Protein AF-A0A0F9SLA5-F1 (afdb_monomer_lite)

Structure (mmCIF, N/CA/C/O backbone):
data_AF-A0A0F9SLA5-F1
#
_entry.id   AF-A0A0F9SLA5-F1
#
loop_
_atom_site.group_PDB
_atom_site.id
_atom_site.type_symbol
_atom_site.label_atom_id
_atom_site.label_alt_id
_atom_site.label_comp_id
_atom_site.label_asym_id
_atom_site.label_entity_id
_atom_site.label_seq_id
_atom_site.pdbx_PDB_ins_code
_atom_site.Cartn_x
_atom_site.Cartn_y
_atom_site.Cartn_z
_atom_site.occupancy
_atom_site.B_iso_or_equiv
_atom_site.auth_seq_id
_atom_site.auth_comp_id
_atom_site.auth_asym_id
_atom_site.auth_atom_id
_atom_site.pdbx_PDB_model_num
ATOM 1 N N . MET A 1 1 ? -48.999 -14.447 84.841 1.00 41.03 1 MET A N 1
ATOM 2 C CA . MET A 1 1 ? -50.116 -13.701 84.226 1.00 41.03 1 MET A CA 1
ATOM 3 C C . MET A 1 1 ? -49.988 -12.250 84.645 1.00 41.03 1 MET A C 1
ATOM 5 O O . MET A 1 1 ? -50.415 -11.893 85.732 1.00 41.03 1 MET A O 1
ATOM 9 N N . THR A 1 2 ? -49.317 -11.450 83.826 1.00 36.16 2 THR A N 1
ATOM 10 C CA . THR A 1 2 ? -49.127 -10.010 84.026 1.00 36.16 2 THR A CA 1
ATOM 11 C C . THR A 1 2 ? -49.683 -9.320 82.790 1.00 36.16 2 THR A C 1
ATOM 13 O O . THR A 1 2 ? -49.242 -9.565 81.671 1.00 36.16 2 THR A O 1
ATOM 16 N N . SER A 1 3 ? -50.746 -8.554 83.006 1.00 34.81 3 SER A N 1
ATOM 17 C CA . SER A 1 3 ? -51.540 -7.867 81.995 1.00 34.81 3 SER A CA 1
ATOM 18 C C . SER A 1 3 ? -50.797 -6.651 81.442 1.00 34.81 3 SER A C 1
ATOM 20 O O . SER A 1 3 ? -50.464 -5.747 82.209 1.00 34.81 3 SER A O 1
ATOM 22 N N . LEU A 1 4 ? -50.602 -6.591 80.121 1.00 34.41 4 LEU A N 1
ATOM 23 C CA . LEU A 1 4 ? -50.326 -5.332 79.430 1.00 34.41 4 LEU A CA 1
ATOM 24 C C . LEU A 1 4 ? -51.610 -4.494 79.434 1.00 34.41 4 LEU A C 1
ATOM 26 O O . LEU A 1 4 ? -52.603 -4.865 78.809 1.00 34.41 4 LEU A O 1
ATOM 30 N N . GLN A 1 5 ? -51.592 -3.366 80.143 1.00 40.25 5 GLN A N 1
ATOM 31 C CA . GLN A 1 5 ? -52.587 -2.315 79.968 1.00 40.25 5 GLN A CA 1
ATOM 32 C C . GLN A 1 5 ? -52.355 -1.646 78.611 1.00 40.25 5 GLN A C 1
ATOM 34 O O . GLN A 1 5 ? -51.341 -0.983 78.401 1.00 40.25 5 GLN A O 1
ATOM 39 N N . SER A 1 6 ? -53.312 -1.802 77.697 1.00 47.41 6 SER A N 1
ATOM 40 C CA . SER A 1 6 ? -53.424 -0.964 76.508 1.00 47.41 6 SER A CA 1
ATOM 41 C C . SER A 1 6 ? -53.906 0.425 76.934 1.00 47.41 6 SER A C 1
ATOM 43 O O . SER A 1 6 ? -55.088 0.614 77.231 1.00 47.41 6 SER A O 1
ATOM 45 N N . SER A 1 7 ? -52.998 1.400 76.981 1.00 44.56 7 SER A N 1
ATOM 46 C CA . SER A 1 7 ? -53.391 2.808 77.006 1.00 44.56 7 SER A CA 1
ATOM 47 C C . SER A 1 7 ? -53.929 3.157 75.626 1.00 44.56 7 SER A C 1
ATOM 49 O O . SER A 1 7 ? -53.188 3.174 74.646 1.00 44.56 7 SER A O 1
ATOM 51 N N . GLY A 1 8 ? -55.242 3.364 75.558 1.00 49.56 8 GLY A N 1
ATOM 52 C CA . GLY A 1 8 ? -55.946 3.728 74.343 1.00 49.56 8 GLY A CA 1
ATOM 53 C C . GLY A 1 8 ? -55.428 5.044 73.778 1.00 49.56 8 GLY A C 1
ATOM 54 O O . GLY A 1 8 ? -55.632 6.104 74.361 1.00 49.56 8 GLY A O 1
ATOM 55 N N . VAL A 1 9 ? -54.826 4.960 72.599 1.00 42.69 9 VAL A N 1
ATOM 56 C CA . VAL A 1 9 ? -54.858 6.038 71.620 1.00 42.69 9 VAL A CA 1
ATOM 57 C C . VAL A 1 9 ? -55.509 5.437 70.386 1.00 42.69 9 VAL A C 1
ATOM 59 O O . VAL A 1 9 ? -54.951 4.572 69.716 1.00 42.69 9 VAL A O 1
ATOM 62 N N . ILE A 1 10 ? -56.754 5.838 70.151 1.00 48.16 10 ILE A N 1
ATOM 63 C CA . ILE A 1 10 ? -57.473 5.542 68.919 1.00 48.16 10 ILE A CA 1
ATOM 64 C C . ILE A 1 10 ? -56.791 6.383 67.833 1.00 48.16 10 ILE A C 1
ATOM 66 O O . ILE A 1 10 ? -57.070 7.574 67.711 1.00 48.16 10 ILE A O 1
ATOM 70 N N . HIS A 1 11 ? -55.874 5.785 67.071 1.00 37.06 11 HIS A N 1
ATOM 71 C CA . HIS A 1 11 ? -55.358 6.397 65.849 1.00 37.06 11 HIS A CA 1
ATOM 72 C C . HIS A 1 11 ? -56.441 6.296 64.771 1.00 37.06 11 HIS A C 1
ATOM 74 O O . HIS A 1 11 ? -56.581 5.283 64.089 1.00 37.06 11 HIS A O 1
ATOM 80 N N . VAL A 1 12 ? -57.246 7.351 64.644 1.00 59.66 12 VAL A N 1
ATOM 81 C CA . VAL A 1 12 ? -58.026 7.605 63.431 1.00 59.66 12 VAL A CA 1
ATOM 82 C C . VAL A 1 12 ? -57.143 8.444 62.515 1.00 59.66 12 VAL A C 1
ATOM 84 O O . VAL A 1 12 ? -57.204 9.670 62.558 1.00 59.66 12 VAL A O 1
ATOM 87 N N . ALA A 1 13 ? -56.286 7.811 61.715 1.00 38.44 13 ALA A N 1
ATOM 88 C CA . ALA A 1 13 ? -55.573 8.528 60.667 1.00 38.44 13 ALA A CA 1
ATOM 89 C C . ALA A 1 13 ? -55.169 7.620 59.503 1.00 38.44 13 ALA A C 1
ATOM 91 O O . ALA A 1 13 ? -54.637 6.526 59.649 1.00 38.44 13 ALA A O 1
ATOM 92 N N . ASN A 1 14 ? -55.448 8.150 58.322 1.00 54.31 14 ASN A N 1
ATOM 93 C CA . ASN A 1 14 ? -54.983 7.727 57.018 1.00 54.31 14 ASN A CA 1
ATOM 94 C C . ASN A 1 14 ? -53.464 8.005 56.934 1.00 54.31 14 ASN A C 1
ATOM 96 O O . ASN A 1 14 ? -53.051 9.062 56.461 1.00 54.31 14 ASN A O 1
ATOM 100 N N . GLU A 1 15 ? -52.628 7.124 57.486 1.00 44.56 15 GLU A N 1
ATOM 101 C CA . GLU A 1 15 ? -51.180 7.347 57.622 1.00 44.56 15 GLU A CA 1
ATOM 102 C C . GLU A 1 15 ? -50.407 6.739 56.443 1.00 44.56 15 GLU A C 1
ATOM 104 O O . GLU A 1 15 ? -49.898 5.625 56.496 1.00 44.56 15 GLU A O 1
ATOM 109 N N . LYS A 1 16 ? -50.265 7.509 55.359 1.00 50.41 16 LYS A N 1
ATOM 110 C CA . LYS A 1 16 ? -49.327 7.189 54.265 1.00 50.41 16 LYS A CA 1
ATOM 111 C C . LYS A 1 16 ? -47.853 7.487 54.599 1.00 50.41 16 LYS A C 1
ATOM 113 O O . LYS A 1 16 ? -47.002 7.343 53.731 1.00 50.41 16 LYS A O 1
ATOM 118 N N . HIS A 1 17 ? -47.540 7.913 55.825 1.00 42.81 17 HIS A N 1
ATOM 119 C CA . HIS A 1 17 ? -46.193 8.324 56.234 1.00 42.81 17 HIS A CA 1
ATOM 120 C C . HIS A 1 17 ? -45.934 7.942 57.700 1.00 42.81 17 HIS A C 1
ATOM 122 O O . HIS A 1 17 ? -46.180 8.734 58.607 1.00 42.81 17 HIS A O 1
ATOM 128 N N . HIS A 1 18 ? -45.429 6.732 57.945 1.00 51.12 18 HIS A N 1
ATOM 129 C CA . HIS A 1 18 ? -44.905 6.361 59.261 1.00 51.12 18 HIS A CA 1
ATOM 130 C C . HIS A 1 18 ? -43.518 6.995 59.439 1.00 51.12 18 HIS A C 1
ATOM 132 O O . HIS A 1 18 ? -42.511 6.445 58.998 1.00 51.12 18 HIS A O 1
ATOM 138 N N . TYR A 1 19 ? -43.452 8.163 60.080 1.00 47.56 19 TYR A N 1
ATOM 139 C CA . TYR A 1 19 ? -42.191 8.701 60.590 1.00 47.56 19 TYR A CA 1
ATOM 140 C C . TYR A 1 19 ? -41.916 8.085 61.963 1.00 47.56 19 TYR A C 1
ATOM 142 O O . TYR A 1 19 ? -42.531 8.467 62.957 1.00 47.56 19 TYR A O 1
ATOM 150 N N . TYR A 1 20 ? -40.977 7.142 62.039 1.00 49.62 20 TYR A N 1
ATOM 151 C CA . TYR A 1 20 ? -40.449 6.686 63.323 1.00 49.6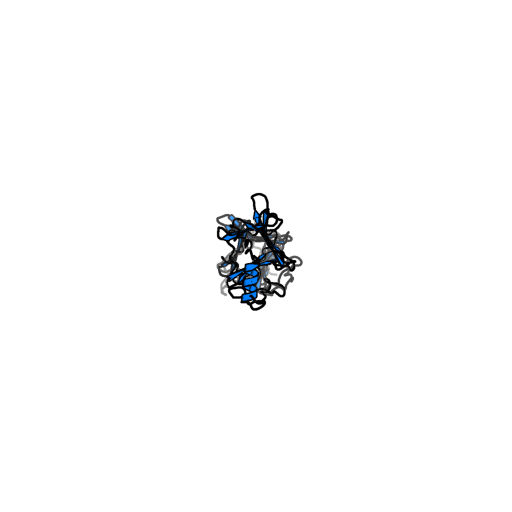2 20 TYR A CA 1
ATOM 152 C C . TYR A 1 20 ? -39.483 7.742 63.860 1.00 49.62 20 TYR A C 1
ATOM 154 O O . TYR A 1 20 ? -38.313 7.781 63.486 1.00 49.62 20 TYR A O 1
ATOM 162 N N . ARG A 1 21 ? -39.978 8.625 64.730 1.00 50.47 21 ARG A N 1
ATOM 163 C CA . ARG A 1 21 ? -39.136 9.536 65.508 1.00 50.47 21 ARG A CA 1
ATOM 164 C C . ARG A 1 21 ? -38.987 8.965 66.912 1.00 50.47 21 ARG A C 1
ATOM 166 O O . ARG A 1 21 ? -39.972 8.754 67.611 1.00 50.47 21 ARG A O 1
ATOM 173 N N . GLN A 1 22 ? -37.758 8.666 67.314 1.00 53.59 22 GLN A N 1
ATOM 174 C CA . GLN A 1 22 ? -37.479 8.302 68.697 1.00 53.59 22 GLN A CA 1
ATOM 175 C C . GLN A 1 22 ? -37.446 9.591 69.534 1.00 53.59 22 GLN A C 1
ATOM 177 O O . GLN A 1 22 ? -36.479 10.345 69.476 1.00 53.59 22 GLN A O 1
ATOM 182 N N . ASP A 1 23 ? -38.504 9.848 70.305 1.00 53.03 23 ASP A N 1
ATOM 183 C CA . ASP A 1 23 ? -38.677 11.097 71.073 1.00 53.03 23 ASP A CA 1
ATOM 184 C C . ASP A 1 23 ? -37.848 11.168 72.371 1.00 53.03 23 ASP A C 1
ATOM 186 O O . ASP A 1 23 ? -37.908 12.149 73.111 1.00 53.03 23 ASP A O 1
ATOM 190 N N . SER A 1 24 ? -37.046 10.143 72.671 1.00 52.94 24 SER A N 1
ATOM 191 C CA . SER A 1 24 ? -36.145 10.157 73.826 1.00 52.94 24 SER A CA 1
ATOM 192 C C . SER A 1 24 ? -34.805 9.499 73.510 1.00 52.94 24 SER A C 1
ATOM 194 O O . SER A 1 24 ? -34.735 8.350 73.066 1.00 52.94 24 SER A O 1
ATOM 196 N N . ALA A 1 25 ? -33.728 10.254 73.745 1.00 49.94 25 ALA A N 1
ATOM 197 C CA . ALA A 1 25 ? -32.363 9.757 73.649 1.00 49.94 25 ALA A CA 1
ATOM 198 C C . ALA A 1 25 ? -32.159 8.593 74.642 1.00 49.94 25 ALA A C 1
ATOM 200 O O . ALA A 1 25 ? -32.610 8.702 75.788 1.00 49.94 25 ALA A O 1
ATOM 201 N N . PRO A 1 26 ? -31.489 7.492 74.250 1.00 56.41 26 PRO A N 1
ATOM 202 C CA . PRO A 1 26 ? -31.165 6.410 75.172 1.00 56.41 26 PRO A CA 1
ATOM 203 C C . PRO A 1 26 ? -30.369 6.942 76.372 1.00 56.41 26 PRO A C 1
ATOM 205 O O . PRO A 1 26 ? -29.379 7.657 76.207 1.00 56.41 26 PRO A O 1
ATOM 208 N N . GLY A 1 27 ? -30.823 6.616 77.584 1.00 53.47 27 GLY A N 1
ATOM 209 C CA . GLY A 1 27 ? -30.170 7.016 78.830 1.00 53.47 27 GLY A CA 1
ATOM 210 C C . GLY A 1 27 ? -28.747 6.458 78.921 1.00 53.47 27 GLY A C 1
ATOM 211 O O . GLY A 1 27 ? -28.524 5.280 78.662 1.00 53.47 27 GLY A O 1
ATOM 212 N N . GLY A 1 28 ? -27.800 7.337 79.259 1.00 55.53 28 GLY A N 1
ATOM 213 C CA . GLY A 1 28 ? -26.357 7.143 79.132 1.00 55.53 28 GLY A CA 1
ATOM 214 C C . GLY A 1 28 ? -25.753 5.924 79.836 1.00 55.53 28 GLY A C 1
ATOM 215 O O . GLY A 1 28 ? -26.140 5.553 80.942 1.00 55.53 28 GLY A O 1
ATOM 216 N N . GLY A 1 29 ? -24.715 5.371 79.205 1.00 49.16 29 GLY A N 1
ATOM 217 C CA . GLY A 1 29 ? -23.807 4.404 79.823 1.00 49.16 29 GLY A CA 1
ATOM 218 C C . GLY A 1 29 ? -22.707 3.890 78.894 1.00 49.16 29 GLY A C 1
ATOM 219 O O . GLY A 1 29 ? -21.604 3.609 79.351 1.00 49.16 29 GLY A O 1
ATOM 220 N N . THR A 1 30 ? -22.959 3.838 77.589 1.00 51.78 30 THR A N 1
ATOM 221 C CA . THR A 1 30 ? -21.960 3.472 76.579 1.00 51.78 30 THR A CA 1
ATOM 222 C C . THR A 1 30 ? -21.899 4.560 75.507 1.00 51.78 30 THR A C 1
ATOM 224 O O . THR A 1 30 ? -22.949 5.079 75.120 1.00 51.78 30 THR A O 1
ATOM 227 N N . PRO A 1 31 ? -20.702 4.982 75.053 1.00 49.94 31 PRO A N 1
ATOM 228 C CA . PRO A 1 31 ? -20.602 5.903 73.931 1.00 49.94 31 PRO A CA 1
ATOM 229 C C . PRO A 1 31 ? -21.235 5.220 72.719 1.00 49.94 31 PRO A C 1
ATOM 231 O O . PRO A 1 31 ? -20.722 4.217 72.232 1.00 49.94 31 PRO A O 1
ATOM 234 N N . LEU A 1 32 ? -22.383 5.741 72.285 1.00 46.25 32 LEU A N 1
ATOM 235 C CA . LEU A 1 32 ? -23.013 5.384 71.022 1.00 46.25 32 LEU A CA 1
ATOM 236 C C . LEU A 1 32 ? -22.010 5.706 69.915 1.00 46.25 32 LEU A C 1
ATOM 238 O O . LEU A 1 32 ? -21.814 6.872 69.564 1.00 46.25 32 LEU A O 1
ATOM 242 N N . ASN A 1 33 ? -21.357 4.678 69.378 1.00 47.22 33 ASN A N 1
ATOM 243 C CA . ASN A 1 33 ? -20.727 4.806 68.078 1.00 47.22 33 ASN A CA 1
ATOM 244 C C . ASN A 1 33 ? -21.850 5.125 67.091 1.00 47.22 33 ASN A C 1
ATOM 246 O O . ASN A 1 33 ? -22.912 4.508 67.131 1.00 47.22 33 ASN A O 1
ATOM 250 N N . VAL A 1 34 ? -21.629 6.075 66.186 1.00 46.94 34 VAL A N 1
ATOM 251 C CA . VAL A 1 34 ? -22.613 6.480 65.162 1.00 46.94 34 VAL A CA 1
ATOM 252 C C . VAL A 1 34 ? -23.011 5.302 64.237 1.00 46.94 34 VAL A C 1
ATOM 254 O O . VAL A 1 34 ? -23.965 5.412 63.477 1.00 46.94 34 VAL A O 1
ATOM 257 N N . GLY A 1 35 ? -22.360 4.137 64.364 1.00 45.19 35 GLY A N 1
ATOM 258 C CA . GLY A 1 35 ? -22.759 2.867 63.748 1.00 45.19 35 GLY A CA 1
ATOM 259 C C . GLY A 1 35 ? -23.785 2.018 64.521 1.00 45.19 35 GLY A C 1
ATOM 260 O O . GLY A 1 35 ? -24.411 1.158 63.911 1.00 45.19 35 GLY A O 1
ATOM 261 N N . ASP A 1 36 ? -24.031 2.250 65.815 1.00 43.12 36 ASP A N 1
ATOM 262 C CA . ASP A 1 36 ? -24.914 1.379 66.617 1.00 43.12 36 ASP A CA 1
ATOM 263 C C . ASP A 1 36 ? -26.409 1.692 66.436 1.00 43.12 36 ASP A C 1
ATOM 265 O O . ASP A 1 36 ? -27.252 0.837 66.698 1.00 43.12 36 ASP A O 1
ATOM 269 N N . LEU A 1 37 ? -26.766 2.880 65.930 1.00 46.84 37 LEU A N 1
ATOM 270 C CA . LEU A 1 37 ? -28.164 3.227 65.623 1.00 46.84 37 LEU A CA 1
ATOM 271 C C . LEU A 1 37 ? -28.606 2.769 64.216 1.00 46.84 37 LEU A C 1
ATOM 273 O O . LEU A 1 37 ? -29.785 2.847 63.887 1.00 46.84 37 LEU A O 1
ATOM 277 N N . TRP A 1 38 ? -27.674 2.279 63.395 1.00 44.91 38 TRP A N 1
ATOM 278 C CA . TRP A 1 38 ? -27.924 1.739 62.047 1.00 44.91 38 TRP A CA 1
ATOM 279 C C . TRP A 1 38 ? -27.484 0.273 61.896 1.00 44.91 38 TRP A C 1
ATOM 281 O O . TRP A 1 38 ? -27.576 -0.304 60.816 1.00 44.91 38 TRP A O 1
ATOM 291 N N . SER A 1 39 ? -27.047 -0.347 62.994 1.00 43.97 39 SER A N 1
ATOM 292 C CA . SER A 1 39 ? -26.684 -1.760 63.080 1.00 43.97 39 SER A CA 1
ATOM 293 C C . SER A 1 39 ? -27.830 -2.605 63.664 1.00 43.97 39 SER A C 1
ATOM 295 O O . SER A 1 39 ? -27.604 -3.528 64.445 1.00 43.97 39 SER A O 1
ATOM 297 N N . ASP A 1 40 ? -29.077 -2.360 63.261 1.00 44.12 40 ASP A N 1
ATOM 298 C CA . ASP A 1 40 ? -29.893 -3.534 62.948 1.00 44.12 40 ASP A CA 1
ATOM 299 C C . ASP A 1 40 ? -29.428 -3.920 61.551 1.00 44.12 40 ASP A C 1
ATOM 301 O O . ASP A 1 40 ? -29.769 -3.232 60.590 1.00 44.12 40 ASP A O 1
ATOM 305 N N . THR A 1 41 ? -28.502 -4.888 61.493 1.00 46.78 41 THR A N 1
ATOM 306 C CA . THR A 1 41 ? -27.760 -5.323 60.297 1.00 46.78 41 THR A CA 1
ATOM 307 C C . THR A 1 41 ? -28.599 -5.083 59.051 1.00 46.78 41 THR A C 1
ATOM 309 O O . THR A 1 41 ? -29.743 -5.527 59.039 1.00 46.78 41 THR A O 1
ATOM 312 N N . THR A 1 42 ? -28.083 -4.388 58.038 1.00 47.47 42 THR A N 1
ATOM 313 C CA . THR A 1 42 ? -28.794 -4.011 56.794 1.00 47.47 42 THR A CA 1
ATOM 314 C C . THR A 1 42 ? -29.718 -5.107 56.231 1.00 47.47 42 THR A C 1
ATOM 316 O O . THR A 1 42 ? -30.772 -4.816 55.667 1.00 47.47 42 THR A O 1
ATOM 319 N N . THR A 1 43 ? -29.400 -6.374 56.492 1.00 48.28 43 THR A N 1
ATOM 320 C CA . THR A 1 43 ? -30.241 -7.562 56.312 1.00 48.28 43 THR A CA 1
ATOM 321 C C . THR A 1 43 ? -31.663 -7.501 56.913 1.00 48.28 43 THR A C 1
ATOM 323 O O . THR A 1 43 ? -32.562 -8.101 56.334 1.00 48.28 43 THR A O 1
ATOM 326 N N . ASN A 1 44 ? -31.922 -6.828 58.039 1.00 45.38 44 ASN A N 1
ATOM 327 C CA . ASN A 1 44 ? -33.217 -6.822 58.746 1.00 45.38 44 ASN A CA 1
ATOM 328 C C . ASN A 1 44 ? -34.117 -5.632 58.387 1.00 45.38 44 ASN A C 1
ATOM 330 O O . ASN A 1 44 ? -35.336 -5.799 58.292 1.00 45.38 44 ASN A O 1
ATOM 334 N N . LEU A 1 45 ? -33.540 -4.453 58.135 1.00 50.34 45 LEU A N 1
ATOM 335 C CA . LEU A 1 45 ? -34.294 -3.272 57.696 1.00 50.34 45 LEU A CA 1
ATOM 336 C C . LEU A 1 45 ? -34.792 -3.423 56.254 1.00 50.34 45 LEU A C 1
ATOM 338 O O . LEU A 1 45 ? -35.949 -3.116 55.976 1.00 50.34 45 LEU A O 1
ATOM 342 N N . VAL A 1 46 ? -33.979 -3.993 55.359 1.00 51.44 46 VAL A N 1
ATOM 343 C CA . VAL A 1 46 ? -34.399 -4.257 53.972 1.00 51.44 46 VAL A CA 1
ATOM 344 C C . VAL A 1 46 ? -35.416 -5.407 53.909 1.00 51.44 46 VAL A C 1
ATOM 346 O O . VAL A 1 46 ? -36.427 -5.288 53.220 1.00 51.44 46 VAL A O 1
ATOM 349 N N . LYS A 1 47 ? -35.245 -6.476 54.705 1.00 48.59 47 LYS A N 1
ATOM 350 C CA . LYS A 1 47 ? -36.196 -7.611 54.751 1.00 48.59 47 LYS A CA 1
ATOM 351 C C . LYS A 1 47 ? -37.599 -7.247 55.240 1.00 48.59 47 LYS A C 1
ATOM 353 O O . LYS A 1 47 ? -38.554 -7.938 54.894 1.00 48.59 47 LYS A O 1
ATOM 358 N N . ARG A 1 48 ? -37.757 -6.206 56.063 1.00 48.12 48 ARG A N 1
ATOM 359 C CA . ARG A 1 48 ? -39.090 -5.770 56.524 1.00 48.12 48 ARG A CA 1
ATOM 360 C C . ARG A 1 48 ? -39.858 -4.973 55.474 1.00 48.12 48 ARG A C 1
ATOM 362 O O . ARG A 1 48 ? -41.081 -4.922 55.542 1.00 48.12 48 ARG A O 1
ATOM 369 N N . CYS A 1 49 ? -39.154 -4.409 54.504 1.00 48.72 49 CYS A N 1
ATOM 370 C CA . CYS A 1 49 ? -39.723 -3.554 53.474 1.00 48.72 49 CYS A CA 1
ATOM 371 C C . CYS A 1 49 ? -40.122 -4.313 52.201 1.00 48.72 49 CYS A C 1
ATOM 373 O O . CYS A 1 49 ? -41.055 -3.904 51.520 1.00 48.72 49 CYS A O 1
ATOM 375 N N . THR A 1 50 ? -39.487 -5.451 51.907 1.00 47.75 50 THR A N 1
ATOM 376 C CA . THR A 1 50 ? -39.725 -6.219 50.671 1.00 47.75 50 THR A CA 1
ATOM 377 C C . THR A 1 50 ? -40.950 -7.142 50.705 1.00 47.75 50 THR A C 1
ATOM 379 O O . THR A 1 50 ? -41.364 -7.633 49.662 1.00 47.75 50 THR A O 1
ATOM 382 N N . ASN A 1 51 ? -41.581 -7.355 51.868 1.00 49.66 51 ASN A N 1
ATOM 383 C CA . ASN A 1 51 ? -42.795 -8.184 51.986 1.00 49.66 51 ASN A CA 1
ATOM 384 C C . ASN A 1 51 ? -44.113 -7.406 51.781 1.00 49.66 51 ASN A C 1
ATOM 386 O O . ASN A 1 51 ? -45.191 -7.992 51.874 1.00 49.66 51 ASN A O 1
ATOM 390 N N . SER A 1 52 ? -44.049 -6.099 51.513 1.00 48.81 52 SER A N 1
ATOM 391 C CA . SER A 1 52 ? -45.200 -5.241 51.212 1.00 48.81 52 SER A CA 1
ATOM 392 C C . SER A 1 52 ? -44.976 -4.613 49.841 1.00 48.81 52 SER A C 1
ATOM 394 O O . SER A 1 52 ? -43.999 -3.906 49.646 1.00 48.81 52 SER A O 1
ATOM 396 N N . SER A 1 53 ? -45.870 -4.890 48.896 1.00 52.28 53 SER A N 1
ATOM 397 C CA . SER A 1 53 ? -45.796 -4.652 47.445 1.00 52.28 53 SER A CA 1
ATOM 398 C C . SER A 1 53 ? -45.753 -3.179 46.987 1.00 52.28 53 SER A C 1
ATOM 400 O O . SER A 1 53 ? -46.481 -2.784 46.078 1.00 52.28 53 SER A O 1
ATOM 402 N N . THR A 1 54 ? -44.934 -2.340 47.608 1.00 58.28 54 THR A N 1
ATOM 403 C CA . THR A 1 54 ? -44.733 -0.935 47.233 1.00 58.28 54 THR A CA 1
ATOM 404 C C . THR A 1 54 ? -43.242 -0.618 47.210 1.00 58.28 54 THR A C 1
ATOM 406 O O . THR A 1 54 ? -42.551 -1.040 48.136 1.00 58.28 54 THR A O 1
ATOM 409 N N . PRO A 1 55 ? -42.739 0.132 46.211 1.00 59.09 55 PRO A N 1
ATOM 410 C CA . PRO A 1 55 ? -41.322 0.461 46.113 1.00 59.09 55 PRO A CA 1
ATOM 411 C C . PRO A 1 55 ? -40.866 1.179 47.384 1.00 59.09 55 PRO A C 1
ATOM 413 O O . PRO A 1 55 ? -41.348 2.266 47.710 1.00 59.09 55 PRO A O 1
ATOM 416 N N . THR A 1 56 ? -39.953 0.558 48.127 1.00 59.59 56 THR A N 1
ATOM 417 C CA . THR A 1 56 ? -39.271 1.245 49.218 1.00 59.59 56 THR A CA 1
ATOM 418 C C . THR A 1 56 ? -38.207 2.160 48.652 1.00 59.59 56 THR A C 1
ATOM 420 O O . THR A 1 56 ? -37.236 1.704 48.056 1.00 59.59 56 THR A O 1
ATOM 423 N N . PHE A 1 57 ? -38.370 3.457 48.886 1.00 57.62 57 PHE A N 1
ATOM 424 C CA . PHE A 1 57 ? -37.325 4.431 48.622 1.00 57.62 57 PHE A CA 1
ATOM 425 C C . PHE A 1 57 ? -36.220 4.270 49.670 1.00 57.62 57 PHE A C 1
ATOM 427 O O . PHE A 1 57 ? -36.413 4.591 50.843 1.00 57.62 57 PHE A O 1
ATOM 434 N N . LEU A 1 58 ? -35.063 3.763 49.247 1.00 65.38 58 LEU A N 1
ATOM 435 C CA . LEU A 1 58 ? -33.830 3.833 50.022 1.00 65.38 58 LEU A CA 1
ATOM 436 C C . LEU A 1 58 ? -33.149 5.170 49.707 1.00 65.38 58 LEU A C 1
ATOM 438 O O . LEU A 1 58 ? -32.584 5.344 48.631 1.00 65.38 58 LEU A O 1
ATOM 442 N N . SER A 1 59 ? -33.216 6.122 50.636 1.00 69.50 59 SER A N 1
ATOM 443 C CA . SER A 1 59 ? -32.424 7.351 50.546 1.00 69.50 59 SER A CA 1
ATOM 444 C C . SER A 1 59 ? -31.020 7.070 51.068 1.00 69.50 59 SER A C 1
ATOM 446 O O . SER A 1 59 ? -30.830 6.888 52.271 1.00 69.50 59 SER A O 1
ATOM 448 N N . ILE A 1 60 ? -30.038 7.024 50.169 1.00 72.31 60 ILE A N 1
ATOM 449 C CA . ILE A 1 60 ? -28.622 7.015 50.540 1.00 72.31 60 ILE A CA 1
ATOM 450 C C . ILE A 1 60 ? -28.206 8.478 50.677 1.00 72.31 60 ILE A C 1
ATOM 452 O O . ILE A 1 60 ? -27.978 9.169 49.685 1.00 72.31 60 ILE A O 1
ATOM 456 N N . GLU A 1 61 ? -28.170 8.981 51.908 1.00 72.00 61 GLU A N 1
ATOM 457 C CA . GLU A 1 61 ? -27.702 10.341 52.157 1.00 72.00 61 GLU A CA 1
ATOM 458 C C . GLU A 1 61 ? -26.186 10.402 51.934 1.00 72.00 61 GLU A C 1
ATOM 460 O O . GLU A 1 61 ? -25.410 9.732 52.616 1.00 72.00 61 GLU A O 1
ATOM 465 N N . GLY A 1 62 ? -25.764 11.200 50.949 1.00 57.03 62 GLY A N 1
ATOM 466 C CA . GLY A 1 62 ? -24.357 11.464 50.670 1.00 57.03 62 GLY A CA 1
ATOM 467 C C . GLY A 1 62 ? -23.719 12.238 51.821 1.00 57.03 62 GLY A C 1
ATOM 468 O O . GLY A 1 62 ? -23.763 13.466 51.857 1.00 57.03 62 GLY A O 1
ATOM 469 N N . GLY A 1 63 ? -23.145 11.518 52.782 1.00 76.56 63 GLY A N 1
ATOM 470 C CA . GLY A 1 63 ? -22.232 12.090 53.765 1.00 76.56 63 GLY A CA 1
ATOM 471 C C . GLY A 1 63 ? -20.888 12.471 53.133 1.00 76.56 63 GLY A C 1
ATOM 472 O O . GLY A 1 63 ? -20.647 12.274 51.946 1.00 76.56 63 GLY A O 1
ATOM 473 N N . THR A 1 64 ? -19.959 12.979 53.942 1.00 79.75 64 THR A N 1
ATOM 474 C CA . THR A 1 64 ? -18.567 13.215 53.508 1.00 79.75 64 THR A CA 1
ATOM 475 C C . THR A 1 64 ? -17.770 11.921 53.299 1.00 79.75 64 THR A C 1
ATOM 477 O O . THR A 1 64 ? -16.636 11.973 52.826 1.00 79.75 64 THR A O 1
ATOM 480 N N . ALA A 1 65 ? -18.338 10.770 53.668 1.00 80.12 65 ALA A N 1
ATOM 481 C CA . ALA A 1 65 ? -17.746 9.459 53.455 1.00 80.12 65 ALA A CA 1
ATOM 482 C C . ALA A 1 65 ? -18.171 8.891 52.084 1.00 80.12 65 ALA A C 1
ATOM 484 O O . ALA A 1 65 ? -19.349 8.983 51.736 1.00 80.12 65 ALA A O 1
ATOM 485 N N . PRO A 1 66 ? -17.245 8.295 51.311 1.00 76.31 66 PRO A N 1
ATOM 486 C CA . PRO A 1 66 ? -17.575 7.669 50.036 1.00 76.31 66 PRO A CA 1
ATOM 487 C C . PRO A 1 66 ? -18.448 6.422 50.234 1.00 76.31 66 PRO A C 1
ATOM 489 O O . PRO A 1 66 ? -18.293 5.695 51.217 1.00 76.31 66 PRO A O 1
ATOM 492 N N . LEU A 1 67 ? -19.325 6.142 49.266 1.00 81.62 67 LEU A N 1
ATOM 493 C CA . LEU A 1 67 ? -19.955 4.830 49.139 1.00 81.62 67 LEU A CA 1
ATOM 494 C C . LEU A 1 67 ? -18.879 3.827 48.706 1.00 81.62 67 LEU A C 1
ATOM 496 O O . LEU A 1 67 ? -18.353 3.925 47.600 1.00 81.62 67 LEU A O 1
ATOM 500 N N . ILE A 1 68 ? -18.544 2.889 49.589 1.00 82.19 68 ILE A N 1
ATOM 501 C CA . ILE A 1 68 ? -17.610 1.798 49.304 1.00 82.19 68 ILE A CA 1
ATOM 502 C C . ILE A 1 68 ? -18.439 0.538 49.079 1.00 82.19 68 ILE A C 1
ATOM 504 O O . ILE A 1 68 ? -19.115 0.067 49.995 1.00 82.19 68 ILE A O 1
ATOM 508 N N . LEU A 1 69 ? -18.391 0.013 47.858 1.00 85.00 69 LEU A N 1
ATOM 509 C CA . LEU A 1 69 ? -18.869 -1.329 47.547 1.00 85.00 69 LEU A CA 1
ATOM 510 C C . LEU A 1 69 ? -17.676 -2.279 47.681 1.00 85.00 69 LEU A C 1
ATOM 512 O O . LEU A 1 69 ? -16.596 -1.972 47.180 1.00 85.00 69 LEU A O 1
ATOM 516 N N . ASN A 1 70 ? -17.858 -3.388 48.401 1.00 88.62 70 ASN A N 1
ATOM 517 C CA . ASN A 1 70 ? -16.853 -4.451 48.435 1.00 88.62 70 ASN A CA 1
ATOM 518 C C . ASN A 1 70 ? -16.743 -5.098 47.045 1.00 88.62 70 ASN A C 1
ATOM 520 O O . ASN A 1 70 ? -17.674 -4.992 46.243 1.00 88.62 70 ASN A O 1
ATOM 524 N N . ASP A 1 71 ? -15.642 -5.802 46.791 1.00 86.00 71 ASP A N 1
ATOM 525 C CA . ASP A 1 71 ? -15.516 -6.617 45.584 1.00 86.00 71 ASP A CA 1
ATOM 526 C C . ASP A 1 71 ? -16.658 -7.642 45.489 1.00 86.00 71 ASP A C 1
ATOM 528 O O . ASP A 1 71 ? -17.263 -8.035 46.494 1.00 86.00 71 ASP A O 1
ATOM 532 N N . ASP A 1 72 ? -16.965 -8.041 44.257 1.00 87.69 72 ASP A N 1
ATOM 533 C CA . ASP A 1 72 ? -18.009 -8.998 43.885 1.00 87.69 72 ASP A CA 1
ATOM 534 C C . ASP A 1 72 ? -19.437 -8.560 44.281 1.00 87.69 72 ASP A C 1
ATOM 536 O O . ASP A 1 72 ? -20.382 -9.351 44.261 1.00 87.69 72 ASP A O 1
ATOM 540 N N . VAL A 1 73 ? -19.626 -7.275 44.614 1.00 90.56 73 VAL A N 1
ATOM 541 C CA . VAL A 1 73 ? -20.944 -6.659 44.816 1.00 90.56 73 VAL A CA 1
ATOM 542 C C . VAL A 1 73 ? -21.453 -6.073 43.500 1.00 90.56 73 VAL A C 1
ATOM 544 O O . VAL A 1 73 ? -20.810 -5.215 42.897 1.00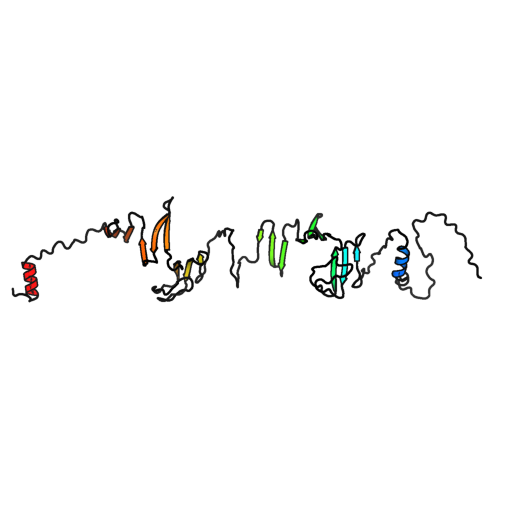 90.56 73 VAL A O 1
ATOM 547 N N . LEU A 1 74 ? -22.646 -6.506 43.086 1.00 89.75 74 LEU A N 1
ATOM 548 C CA . LEU A 1 74 ? -23.316 -6.029 41.877 1.00 89.75 74 LEU A CA 1
ATOM 549 C C . LEU A 1 74 ? -24.076 -4.724 42.145 1.00 89.75 74 LEU A C 1
ATOM 551 O O . LEU A 1 74 ? -24.969 -4.684 42.996 1.00 89.75 74 LEU A O 1
ATOM 555 N N . LEU A 1 75 ? -23.778 -3.675 41.380 1.00 90.06 75 LEU A N 1
ATOM 556 C CA . LEU A 1 75 ? -24.645 -2.507 41.244 1.00 90.06 75 LEU A CA 1
ATOM 557 C C . LEU A 1 75 ? -25.475 -2.675 39.973 1.00 90.06 75 LEU A C 1
ATOM 559 O O . LEU A 1 75 ? -24.955 -2.469 38.881 1.00 90.06 75 LEU A O 1
ATOM 563 N N . LYS A 1 76 ? -26.745 -3.053 40.128 1.00 87.75 76 LYS A N 1
ATOM 564 C CA . LYS A 1 76 ? -27.694 -3.193 39.019 1.00 87.75 76 LYS A CA 1
ATOM 565 C C . LYS A 1 76 ? -28.585 -1.960 38.902 1.00 87.75 76 LYS A C 1
ATOM 567 O O . LYS A 1 76 ? -28.993 -1.398 39.923 1.00 87.75 76 LYS A O 1
ATOM 572 N N . GLY A 1 77 ? -28.906 -1.563 37.680 1.00 84.38 77 GLY A N 1
ATOM 573 C CA . GLY A 1 77 ? -29.923 -0.557 37.386 1.00 84.38 77 GLY A CA 1
ATOM 574 C C . GLY A 1 77 ? -30.846 -1.037 36.273 1.00 84.38 77 GLY A C 1
ATOM 575 O O . GLY A 1 77 ? -30.428 -1.838 35.448 1.00 84.38 77 GLY A O 1
ATOM 576 N N . GLY A 1 78 ? -32.089 -0.555 36.276 1.00 84.06 78 GLY A N 1
ATOM 577 C CA . GLY A 1 78 ? -33.161 -1.101 35.435 1.00 84.06 78 GLY A CA 1
ATOM 578 C C . GLY A 1 78 ? -34.222 -1.827 36.259 1.00 84.06 78 GLY A C 1
ATOM 579 O O . GLY A 1 78 ? -33.975 -2.169 37.419 1.00 84.06 78 GLY A O 1
ATOM 580 N N . ASP A 1 79 ? -35.410 -2.032 35.690 1.00 77.44 79 ASP A N 1
ATOM 581 C CA . ASP A 1 79 ? -36.527 -2.695 36.389 1.00 77.44 79 ASP A CA 1
ATOM 582 C C . ASP A 1 79 ? -36.298 -4.213 36.540 1.00 77.44 79 ASP A C 1
ATOM 584 O O . ASP A 1 79 ? -36.756 -4.826 37.508 1.00 77.44 79 ASP A O 1
ATOM 588 N N . ASP A 1 80 ? -35.539 -4.810 35.627 1.00 80.44 80 ASP A N 1
ATOM 589 C CA . ASP A 1 80 ? -35.065 -6.201 35.630 1.00 80.44 80 ASP A CA 1
ATOM 590 C C . ASP A 1 80 ? -33.538 -6.312 35.811 1.00 80.44 80 ASP A C 1
ATOM 592 O O . ASP A 1 80 ? -33.000 -7.410 35.965 1.00 80.44 80 ASP A O 1
ATOM 596 N N . GLY A 1 81 ? -32.853 -5.172 35.897 1.00 83.56 81 GLY A N 1
ATOM 597 C CA . GLY A 1 81 ? -31.409 -5.095 36.039 1.00 83.56 81 GLY A CA 1
ATOM 598 C C . GLY A 1 81 ? -30.660 -4.870 34.734 1.00 83.56 81 GLY A C 1
ATOM 599 O O . GLY A 1 81 ? -29.476 -5.171 34.750 1.00 83.56 81 GLY A O 1
ATOM 600 N N . ASP A 1 82 ? -31.314 -4.338 33.692 1.00 74.88 82 ASP A N 1
ATOM 601 C CA . ASP A 1 82 ? -30.781 -3.880 32.394 1.00 74.88 82 ASP A CA 1
ATOM 602 C C . ASP A 1 82 ? -29.252 -3.740 32.288 1.00 74.88 82 ASP A C 1
ATOM 604 O O . ASP A 1 82 ? -28.636 -4.277 31.376 1.00 74.88 82 ASP A O 1
ATOM 608 N N . TRP A 1 83 ? -28.606 -3.040 33.223 1.00 86.81 83 TRP A N 1
ATOM 609 C CA . TRP A 1 83 ? -27.148 -2.984 33.301 1.00 86.81 83 TRP A CA 1
ATOM 610 C C . TRP A 1 83 ? -26.624 -3.332 34.691 1.00 86.81 83 TRP A C 1
ATOM 612 O O . TRP A 1 83 ? -27.269 -3.096 35.720 1.00 86.81 83 TRP A O 1
ATOM 622 N N . VAL A 1 84 ? -25.382 -3.812 34.732 1.00 89.75 84 VAL A N 1
ATOM 623 C CA . VAL A 1 84 ? -24.657 -4.066 35.976 1.00 89.75 84 VAL A CA 1
ATOM 624 C C . VAL A 1 84 ? -23.232 -3.531 35.940 1.00 89.75 84 VAL A C 1
ATOM 626 O O . VAL A 1 84 ? -22.532 -3.609 34.933 1.00 89.75 84 VAL A O 1
ATOM 629 N N . ALA A 1 85 ? -22.789 -3.010 37.079 1.00 90.56 85 ALA A N 1
ATOM 630 C CA . ALA A 1 85 ? -21.401 -2.685 37.360 1.00 90.56 85 ALA A CA 1
ATOM 631 C C . ALA A 1 85 ? -20.876 -3.571 38.502 1.00 90.56 85 ALA A C 1
ATOM 633 O O . ALA A 1 85 ? -21.520 -3.674 39.549 1.00 90.56 85 ALA A O 1
ATOM 634 N N . VAL A 1 86 ? -19.706 -4.191 38.324 1.00 91.31 86 VAL A N 1
ATOM 635 C CA . VAL A 1 86 ? -19.062 -5.049 39.335 1.00 91.31 86 VAL A CA 1
ATOM 636 C C . VAL A 1 86 ? -17.543 -4.880 39.330 1.00 91.31 86 VAL A C 1
ATOM 638 O O . VAL A 1 86 ? -16.923 -4.684 38.284 1.00 91.31 86 VAL A O 1
ATOM 641 N N . LEU A 1 87 ? -16.938 -4.968 40.515 1.00 89.19 87 LEU A N 1
ATOM 642 C CA . LEU A 1 87 ? -15.497 -5.152 40.696 1.00 89.19 87 LEU A CA 1
ATOM 643 C C . LEU A 1 87 ? -15.240 -6.633 40.968 1.00 89.19 87 LEU A C 1
ATOM 645 O O . LEU A 1 87 ? -15.513 -7.100 42.067 1.00 89.19 87 LEU A O 1
ATOM 649 N N . ASN A 1 88 ? -14.770 -7.378 39.969 1.00 89.38 88 ASN A N 1
ATOM 650 C CA . ASN A 1 88 ? -14.533 -8.816 40.111 1.00 89.38 88 ASN A CA 1
ATOM 651 C C . ASN A 1 88 ? -13.149 -9.072 40.727 1.00 89.38 88 ASN A C 1
ATOM 653 O O . ASN A 1 88 ? -12.136 -8.688 40.135 1.00 89.38 88 ASN A O 1
ATOM 657 N N . SER A 1 89 ? -13.091 -9.758 41.870 1.00 89.69 89 SER A N 1
ATOM 658 C CA . SER A 1 89 ? -11.836 -10.044 42.584 1.00 89.69 89 SER A CA 1
ATOM 659 C C . SER A 1 89 ? -11.055 -11.252 42.047 1.00 89.69 89 SER A C 1
ATOM 661 O O . SER A 1 89 ? -9.830 -11.299 42.176 1.00 89.69 89 SER A O 1
ATOM 663 N N . ALA A 1 90 ? -11.724 -12.222 41.420 1.00 86.88 90 ALA A N 1
ATOM 664 C CA . ALA A 1 90 ? -11.137 -13.497 40.999 1.00 86.88 90 ALA A CA 1
ATOM 665 C C . ALA A 1 90 ? -10.575 -13.485 39.563 1.00 86.88 90 ALA A C 1
ATOM 667 O O . ALA A 1 90 ? -9.733 -14.323 39.231 1.00 86.88 90 ALA A O 1
ATOM 668 N N . GLY A 1 91 ? -10.996 -12.522 38.734 1.00 84.25 91 GLY A N 1
ATOM 669 C CA . GLY A 1 91 ? -10.772 -12.541 37.281 1.00 84.25 91 GLY A CA 1
ATOM 670 C C . GLY A 1 91 ? -11.701 -13.538 36.578 1.00 84.25 91 GLY A C 1
ATOM 671 O O . GLY A 1 91 ? -12.459 -14.249 37.235 1.00 84.25 91 GLY A O 1
ATOM 672 N N . LEU A 1 92 ? -11.669 -13.577 35.245 1.00 89.12 92 LEU A N 1
ATOM 673 C CA . LEU A 1 92 ? -12.439 -14.525 34.418 1.00 89.12 92 LEU A CA 1
ATOM 674 C C . LEU A 1 92 ? -11.528 -15.089 33.330 1.00 89.12 92 LEU A C 1
ATOM 676 O O . LEU A 1 92 ? -10.751 -14.330 32.740 1.00 89.12 92 LEU A O 1
ATOM 680 N N . ALA A 1 93 ? -11.601 -16.389 33.035 1.00 89.31 93 ALA A N 1
ATOM 681 C CA . ALA A 1 93 ? -10.967 -16.907 31.825 1.00 89.31 93 ALA A CA 1
ATOM 682 C C . ALA A 1 93 ? -11.703 -16.399 30.571 1.00 89.31 93 ALA A C 1
ATOM 684 O O . ALA A 1 93 ? -12.715 -15.702 30.655 1.00 89.31 93 ALA A O 1
ATOM 685 N N . ALA A 1 94 ? -11.144 -16.685 29.394 1.00 86.00 94 ALA A N 1
ATOM 686 C CA . ALA A 1 94 ? -11.873 -16.441 28.154 1.00 86.00 94 ALA A CA 1
ATOM 687 C C . ALA A 1 94 ? -13.130 -17.318 28.138 1.00 86.00 94 ALA A C 1
ATOM 689 O O . ALA A 1 94 ? -13.043 -18.484 28.524 1.00 86.00 94 ALA A O 1
ATOM 690 N N . ASP A 1 95 ? -14.250 -16.732 27.723 1.00 80.75 95 ASP A N 1
ATOM 691 C CA . ASP A 1 95 ? -15.560 -17.391 27.629 1.00 80.75 95 ASP A CA 1
ATOM 692 C C . ASP A 1 95 ? -16.116 -17.928 28.970 1.00 80.75 95 ASP A C 1
ATOM 694 O O . ASP A 1 95 ? -17.032 -18.741 28.976 1.00 80.75 95 ASP A O 1
ATOM 698 N N . ASP A 1 96 ? -15.569 -17.497 30.119 1.00 87.31 96 ASP A N 1
ATOM 699 C CA . ASP A 1 96 ? -16.141 -17.790 31.442 1.00 87.31 96 ASP A CA 1
ATOM 700 C C . ASP A 1 96 ? -17.282 -16.811 31.760 1.00 87.31 96 ASP A C 1
ATOM 702 O O . ASP A 1 96 ? -17.051 -15.610 31.932 1.00 87.31 96 ASP A O 1
ATOM 706 N N . GLU A 1 97 ? -18.498 -17.307 31.972 1.00 87.25 97 GLU A N 1
ATOM 707 C CA . GLU A 1 97 ? -19.620 -16.450 32.346 1.00 87.25 97 GLU A CA 1
ATOM 708 C C . GLU A 1 97 ? -19.623 -16.094 33.839 1.00 87.25 97 GLU A C 1
ATOM 710 O O . GLU A 1 97 ? -19.711 -16.948 34.730 1.00 87.25 97 GLU A O 1
ATOM 715 N N . LEU A 1 98 ? -19.638 -14.792 34.134 1.00 86.88 98 LEU A N 1
ATOM 716 C CA . LEU A 1 98 ? -19.980 -14.302 35.463 1.00 86.88 98 LEU A CA 1
ATOM 717 C C . LEU A 1 98 ? -21.504 -14.218 35.581 1.00 86.88 98 LEU A C 1
ATOM 719 O O . LEU A 1 98 ? -22.141 -13.363 34.965 1.00 86.88 98 LEU A O 1
ATOM 723 N N . THR A 1 99 ? -22.083 -15.118 36.379 1.00 88.44 99 THR A N 1
ATOM 724 C CA . THR A 1 99 ? -23.532 -15.166 36.625 1.00 88.44 99 THR A CA 1
ATOM 725 C C . THR A 1 99 ? -24.066 -13.790 37.008 1.00 88.44 99 THR A C 1
ATOM 727 O O . THR A 1 99 ? -23.444 -13.089 37.806 1.00 88.44 99 THR A O 1
ATOM 730 N N . ASP A 1 100 ? -25.227 -13.422 36.457 1.00 85.75 100 ASP A N 1
ATOM 731 C CA . ASP A 1 100 ? -25.901 -12.142 36.713 1.00 85.75 100 ASP A CA 1
ATOM 732 C C . ASP A 1 100 ? -25.126 -10.893 36.246 1.00 85.75 100 ASP A C 1
ATOM 734 O O . ASP A 1 100 ? -25.515 -9.771 36.595 1.00 85.75 100 ASP A O 1
ATOM 738 N N . VAL A 1 101 ? -24.053 -11.088 35.470 1.00 85.31 101 VAL A N 1
ATOM 739 C CA . VAL A 1 101 ? -23.220 -10.029 34.884 1.00 85.31 101 VAL A CA 1
ATOM 740 C C . VAL A 1 101 ? -23.014 -10.194 33.394 1.00 85.31 101 VAL A C 1
ATOM 742 O O . VAL A 1 101 ? -22.975 -9.202 32.672 1.00 85.31 101 VAL A O 1
ATOM 745 N N . 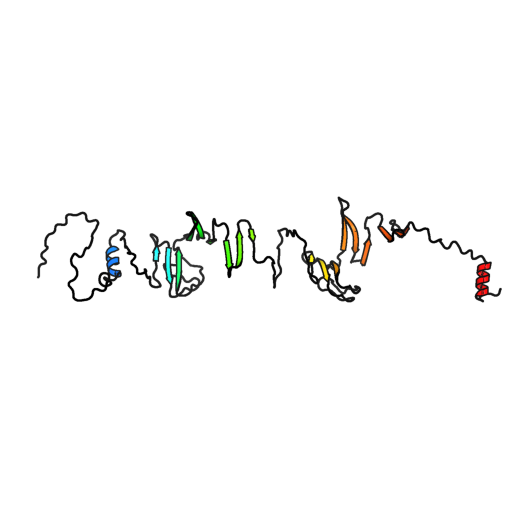ILE A 1 102 ? -22.878 -11.427 32.936 1.00 83.94 102 ILE A N 1
ATOM 746 C CA . ILE A 1 102 ? -22.688 -11.771 31.535 1.00 83.94 102 ILE A CA 1
ATOM 747 C C . ILE A 1 102 ? -23.879 -12.626 31.126 1.00 83.94 102 ILE A C 1
ATOM 749 O O . ILE A 1 102 ? -24.238 -13.572 31.831 1.00 83.94 102 ILE A O 1
ATOM 753 N N . GLU A 1 103 ? -24.513 -12.251 30.023 1.00 82.31 103 GLU A N 1
ATOM 754 C CA . GLU A 1 103 ? -25.668 -12.953 29.481 1.00 82.31 103 GLU A CA 1
ATOM 755 C C . GLU A 1 103 ? -25.263 -13.884 28.333 1.00 82.31 103 GLU A C 1
ATOM 757 O O . GLU A 1 103 ? -24.326 -13.611 27.580 1.00 82.31 103 GLU A O 1
ATOM 762 N N . GLY A 1 104 ? -25.994 -14.993 28.203 1.00 82.00 104 GLY A N 1
ATOM 763 C CA . GLY A 1 104 ? -25.797 -15.966 27.135 1.00 82.00 104 GLY A CA 1
ATOM 764 C C . GLY A 1 104 ? -24.488 -16.750 27.253 1.00 82.00 104 GLY A C 1
ATOM 765 O O . GLY A 1 104 ? -23.961 -16.951 28.342 1.00 82.00 104 GLY A O 1
ATOM 766 N N . THR A 1 105 ? -24.012 -17.249 26.111 1.00 73.88 105 THR A N 1
ATOM 767 C CA . THR A 1 105 ? -22.666 -17.818 25.956 1.00 73.88 105 THR A CA 1
ATOM 768 C C . THR A 1 105 ? -21.771 -16.723 25.403 1.00 73.88 105 THR A C 1
ATOM 770 O O . THR A 1 105 ? -21.904 -16.369 24.224 1.00 73.88 105 THR A O 1
ATOM 773 N N . SER A 1 106 ? -20.924 -16.142 26.242 1.00 72.12 106 SER A N 1
ATOM 774 C CA . SER A 1 106 ? -20.081 -15.029 25.826 1.00 72.12 106 SER A CA 1
ATOM 775 C C . SER A 1 106 ? -18.915 -15.493 24.952 1.00 72.12 106 SER A C 1
ATOM 777 O O . SER A 1 106 ? -18.390 -16.589 25.111 1.00 72.12 106 SER A O 1
ATOM 779 N N . ASP A 1 107 ? -18.500 -14.627 24.028 1.00 77.06 107 ASP A N 1
ATOM 780 C CA . ASP A 1 107 ? -17.211 -14.710 23.331 1.00 77.06 107 ASP A CA 1
ATOM 781 C C . ASP A 1 107 ? -16.401 -13.490 23.781 1.00 77.06 107 ASP A C 1
ATOM 783 O O . ASP A 1 107 ? -16.479 -12.405 23.193 1.00 77.06 107 ASP A O 1
ATOM 787 N N . HIS A 1 108 ? -15.734 -13.617 24.932 1.00 77.31 108 HIS A N 1
ATOM 788 C CA . HIS A 1 108 ? -14.926 -12.539 25.500 1.00 77.31 108 HIS A CA 1
ATOM 789 C C . HIS A 1 108 ? -13.526 -13.011 25.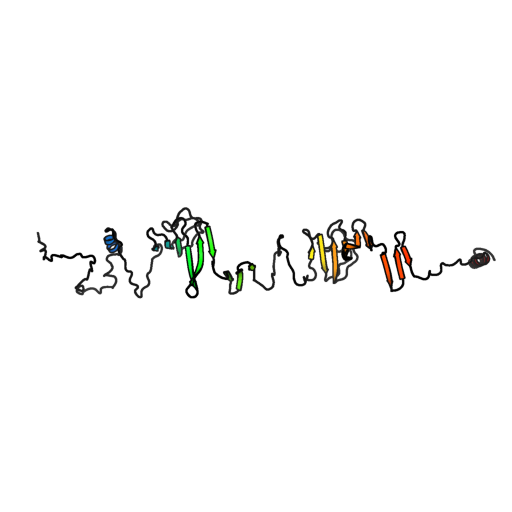859 1.00 77.31 108 HIS A C 1
ATOM 791 O O . HIS A 1 108 ? -13.282 -14.128 26.312 1.00 77.31 108 HIS A O 1
ATOM 797 N N . GLN A 1 109 ? -12.575 -12.086 25.756 1.00 78.06 109 GLN A N 1
ATOM 798 C CA . GLN A 1 109 ? -11.233 -12.307 26.277 1.00 78.06 109 GLN A CA 1
ATOM 799 C C . GLN A 1 109 ? -11.267 -12.479 27.801 1.00 78.06 109 GLN A C 1
ATOM 801 O O . GLN A 1 109 ? -12.141 -11.944 28.483 1.00 78.06 109 GLN A O 1
ATOM 806 N N . GLY A 1 110 ? -10.289 -13.202 28.348 1.00 80.69 110 GLY A N 1
ATOM 807 C CA . GLY A 1 110 ? -10.143 -13.312 29.796 1.00 80.69 110 GLY A CA 1
ATOM 808 C C . GLY A 1 110 ? -9.917 -11.947 30.450 1.00 80.69 110 GLY A C 1
ATOM 809 O O . GLY A 1 110 ? -9.197 -11.098 29.917 1.00 80.69 110 GLY A O 1
ATOM 810 N N . THR A 1 111 ? -10.511 -11.746 31.624 1.00 85.19 111 THR A N 1
ATOM 811 C CA . THR A 1 111 ? -10.348 -10.532 32.430 1.00 85.19 111 THR A CA 1
ATOM 812 C C . THR A 1 111 ? -9.422 -10.806 33.613 1.00 85.19 111 THR A C 1
ATOM 814 O O . THR A 1 111 ? -9.446 -11.875 34.224 1.00 85.19 111 THR A O 1
ATOM 817 N N . ALA A 1 112 ? -8.564 -9.845 33.951 1.00 81.81 112 ALA A N 1
ATOM 818 C CA . ALA A 1 112 ? -7.676 -9.980 35.101 1.00 81.81 112 ALA A CA 1
ATOM 819 C C . ALA A 1 112 ? -8.450 -9.845 36.427 1.00 81.81 112 ALA A C 1
ATOM 821 O O . ALA A 1 112 ? -9.510 -9.221 36.479 1.00 81.81 112 ALA A O 1
ATOM 822 N N . ALA A 1 113 ? -7.890 -10.368 37.519 1.00 86.50 113 ALA A N 1
ATOM 823 C CA . ALA A 1 113 ? -8.384 -10.087 38.866 1.00 86.50 113 ALA A CA 1
ATOM 824 C C . ALA A 1 113 ? -8.420 -8.573 39.152 1.00 86.50 113 ALA A C 1
ATOM 826 O O . ALA A 1 113 ? -7.504 -7.841 38.765 1.00 86.50 113 ALA A O 1
ATOM 827 N N . ASN A 1 114 ? -9.435 -8.127 39.894 1.00 83.12 114 ASN A N 1
ATOM 828 C CA . ASN A 1 114 ? -9.731 -6.726 40.225 1.00 83.12 114 ASN A CA 1
ATOM 829 C C . ASN A 1 114 ? -10.104 -5.867 39.004 1.00 83.12 114 ASN A C 1
ATOM 831 O O . ASN A 1 114 ? -9.771 -4.681 38.942 1.00 83.12 114 ASN A O 1
ATOM 835 N N . SER A 1 115 ? -10.776 -6.464 38.016 1.00 78.44 115 SER A N 1
ATOM 836 C CA . SER A 1 115 ? -11.295 -5.731 36.856 1.00 78.44 115 SER A CA 1
ATOM 837 C C . SER A 1 115 ? -12.653 -5.110 37.166 1.00 78.44 115 SER A C 1
ATOM 839 O O . SER A 1 115 ? -13.511 -5.736 37.789 1.00 78.44 115 SER A O 1
ATOM 841 N N . PHE A 1 116 ? -12.860 -3.882 36.688 1.00 85.50 116 PHE A N 1
ATOM 842 C CA . PHE A 1 116 ? -14.183 -3.274 36.632 1.00 85.50 116 PHE A CA 1
ATOM 843 C C . PHE A 1 116 ? -14.902 -3.753 35.374 1.00 85.50 116 PHE A C 1
ATOM 845 O O . PHE A 1 116 ? -14.383 -3.593 34.268 1.00 85.50 116 PHE A O 1
ATOM 852 N N . ILE A 1 117 ? -16.090 -4.317 35.550 1.00 83.75 117 ILE A N 1
ATOM 853 C CA . ILE A 1 117 ? -16.948 -4.772 34.462 1.00 83.75 117 ILE A CA 1
ATOM 854 C C . ILE A 1 117 ? -18.211 -3.916 34.502 1.00 83.75 117 ILE A C 1
ATOM 856 O O . ILE A 1 117 ? -18.892 -3.867 35.527 1.00 83.75 117 ILE A O 1
ATOM 860 N N . LEU A 1 118 ? -18.502 -3.242 33.390 1.00 86.12 118 LEU A N 1
ATOM 861 C CA . LEU A 1 118 ? -19.792 -2.616 33.119 1.00 86.12 118 LEU A CA 1
ATOM 862 C C . LEU A 1 118 ? -20.426 -3.395 31.975 1.00 86.12 118 LEU A C 1
ATOM 864 O O . LEU A 1 118 ? -19.859 -3.433 30.884 1.00 86.12 118 LEU A O 1
ATOM 868 N N . SER A 1 119 ? -21.560 -4.022 32.249 1.00 80.62 119 SER A N 1
ATOM 869 C CA . SER A 1 119 ? -22.227 -4.928 31.324 1.00 80.62 119 SER A CA 1
ATOM 870 C C . SER A 1 119 ? -23.664 -4.492 31.096 1.00 80.62 119 SER A C 1
ATOM 872 O O . SER A 1 119 ? -24.337 -4.063 32.039 1.00 80.62 119 SER A O 1
ATOM 874 N N . ASN A 1 120 ? -24.111 -4.607 29.850 1.00 79.38 120 ASN A N 1
ATOM 875 C CA . ASN A 1 120 ? -25.521 -4.589 29.510 1.00 79.38 120 ASN A CA 1
ATOM 876 C C . ASN A 1 120 ? -26.009 -6.040 29.505 1.00 79.38 120 ASN A C 1
ATOM 878 O O . ASN A 1 120 ? -25.433 -6.862 28.797 1.00 79.38 120 ASN A O 1
ATOM 882 N N . ILE A 1 121 ? -26.997 -6.352 30.338 1.00 82.31 121 ILE A N 1
ATOM 883 C CA . ILE A 1 121 ? -27.513 -7.717 30.533 1.00 82.31 121 ILE A CA 1
ATOM 884 C C . ILE A 1 121 ? -28.891 -7.907 29.896 1.00 82.31 121 ILE A C 1
ATOM 886 O O . ILE A 1 121 ? -29.638 -8.784 30.316 1.00 82.31 121 ILE A O 1
ATOM 890 N N . THR A 1 122 ? -29.251 -7.023 28.968 1.00 76.88 122 THR A N 1
ATOM 891 C CA . THR A 1 122 ? -30.427 -7.197 28.123 1.00 76.88 122 THR A CA 1
ATOM 892 C C . THR A 1 122 ? -30.012 -7.748 26.772 1.00 76.88 122 THR A C 1
ATOM 894 O O . THR A 1 122 ? -29.081 -7.224 26.149 1.00 76.88 122 THR A O 1
ATOM 897 N N . ASP A 1 123 ? -30.760 -8.749 26.307 1.00 71.44 123 ASP A N 1
ATOM 898 C CA . ASP A 1 123 ? -30.741 -9.197 24.918 1.00 71.44 123 ASP A CA 1
ATOM 899 C C . ASP A 1 123 ? -30.844 -7.965 24.003 1.00 71.44 123 ASP A C 1
ATOM 901 O O . ASP A 1 123 ? -31.776 -7.165 24.143 1.00 71.44 123 ASP A O 1
ATOM 905 N N . ASP A 1 124 ? -29.897 -7.822 23.067 1.00 73.00 124 ASP A N 1
ATOM 906 C CA . ASP A 1 124 ? -29.924 -6.773 22.035 1.00 73.00 124 ASP A CA 1
ATOM 907 C C . ASP A 1 124 ? -29.841 -5.331 22.605 1.00 73.00 124 ASP A C 1
ATOM 909 O O . ASP A 1 124 ? -30.290 -4.341 22.027 1.00 73.00 124 ASP A O 1
ATOM 913 N N . GLY A 1 125 ? -29.261 -5.181 23.798 1.00 74.25 125 GLY A N 1
ATOM 914 C CA . GLY A 1 125 ? -29.099 -3.882 24.430 1.00 74.25 125 GLY A CA 1
ATOM 915 C C . GLY A 1 125 ? -27.845 -3.122 23.966 1.00 74.25 125 GLY A C 1
ATOM 916 O O . GLY A 1 125 ? -26.710 -3.541 24.207 1.00 74.25 125 GLY A O 1
ATOM 917 N N . ASP A 1 126 ? -28.022 -1.911 23.442 1.00 80.94 126 ASP A N 1
ATOM 918 C CA . ASP A 1 126 ? -26.907 -1.020 23.099 1.00 80.94 126 ASP A CA 1
ATOM 919 C C . ASP A 1 126 ? -26.228 -0.374 24.321 1.00 80.94 126 ASP A C 1
ATOM 921 O O . ASP A 1 126 ? -26.873 0.014 25.298 1.00 80.94 126 ASP A O 1
ATOM 925 N N . MET A 1 127 ? -24.919 -0.114 24.225 1.00 84.69 127 MET A N 1
ATOM 926 C CA . MET A 1 127 ? -24.197 0.750 25.168 1.00 84.69 127 MET A CA 1
ATOM 927 C C . MET A 1 127 ? -23.743 2.047 24.499 1.00 84.69 127 MET A C 1
ATOM 929 O O . MET A 1 127 ? -22.931 2.033 23.574 1.00 84.69 127 MET A O 1
ATOM 933 N N . LEU A 1 128 ? -24.201 3.187 25.026 1.00 83.00 128 LEU A N 1
ATOM 934 C CA . LEU A 1 128 ? -23.885 4.517 24.505 1.00 83.00 128 LEU A CA 1
ATOM 935 C C . LEU A 1 128 ? -23.174 5.388 25.547 1.00 83.00 128 LEU A C 1
ATOM 937 O O . LEU A 1 128 ? -23.737 5.753 26.580 1.00 83.00 128 LEU A O 1
ATOM 941 N N . PHE A 1 129 ? -21.953 5.810 25.227 1.00 85.31 129 PHE A N 1
ATOM 942 C CA . PHE A 1 129 ? -21.196 6.792 25.995 1.00 85.31 129 PHE A CA 1
ATOM 943 C C . PHE A 1 129 ? -21.240 8.146 25.294 1.00 85.31 129 PHE A C 1
ATOM 945 O O . PHE A 1 129 ? -20.721 8.324 24.187 1.00 85.31 129 PHE A O 1
ATOM 952 N N . LEU A 1 130 ? -21.841 9.121 25.974 1.00 80.94 130 LEU A N 1
ATOM 953 C CA . LEU A 1 130 ? -21.995 10.489 25.493 1.00 80.94 130 LEU A CA 1
ATOM 954 C C . LEU A 1 130 ? -21.027 11.437 26.204 1.00 80.94 130 LEU A C 1
ATOM 956 O O . LEU A 1 130 ? -20.820 11.348 27.413 1.00 80.94 130 LEU A O 1
ATOM 960 N N . VAL A 1 131 ? -20.495 12.404 25.463 1.00 80.50 131 VAL A N 1
ATOM 961 C CA . VAL A 1 131 ? -19.706 13.522 25.999 1.00 80.50 131 VAL A CA 1
ATOM 962 C C . VAL A 1 131 ? -20.401 14.849 25.711 1.00 80.50 131 VAL A C 1
ATOM 964 O O . VAL A 1 131 ? -21.041 15.009 24.675 1.00 80.50 131 VAL A O 1
ATOM 967 N N . SER A 1 132 ? -20.292 15.812 26.628 1.00 82.31 132 SER A N 1
ATOM 968 C CA . SER A 1 132 ? -20.858 17.153 26.435 1.00 82.31 132 SER A CA 1
ATOM 969 C C . SER A 1 132 ? -19.908 18.036 25.622 1.00 82.31 132 SER A C 1
ATOM 971 O O . SER A 1 132 ? -18.744 18.195 25.980 1.00 82.31 132 SER A O 1
ATOM 973 N N . ASP A 1 133 ? -20.423 18.645 24.558 1.00 81.75 133 ASP A N 1
ATOM 974 C CA . ASP A 1 133 ? -19.752 19.620 23.699 1.00 81.75 133 ASP A CA 1
ATOM 975 C C . ASP A 1 133 ? -20.586 20.905 23.652 1.00 81.75 133 ASP A C 1
ATOM 977 O O . ASP A 1 133 ? -21.523 21.052 22.859 1.00 81.75 133 ASP A O 1
ATOM 981 N N . GLY A 1 134 ? -20.305 21.819 24.585 1.00 78.38 134 GLY A N 1
ATOM 982 C CA . GLY A 1 134 ? -20.914 23.151 24.593 1.00 78.38 134 GLY A CA 1
ATOM 983 C C . GLY A 1 134 ? -22.445 23.153 24.689 1.00 78.38 134 GLY A C 1
ATOM 984 O O . GLY A 1 134 ? -23.087 24.023 24.105 1.00 78.38 134 GLY A O 1
ATOM 985 N N . GLY A 1 135 ? -23.034 22.186 25.403 1.00 79.62 135 GLY A N 1
ATOM 986 C CA . GLY A 1 135 ? -24.488 22.062 25.573 1.00 79.62 135 GLY A CA 1
ATOM 987 C C . GLY A 1 135 ? -25.165 21.038 24.657 1.00 79.62 135 GLY A C 1
ATOM 988 O O . GLY A 1 135 ? -26.379 20.878 24.744 1.00 79.62 135 GLY A O 1
ATOM 989 N N . ASN A 1 136 ? -24.406 20.319 23.824 1.00 71.81 136 ASN A N 1
ATOM 990 C CA . ASN A 1 136 ? -24.891 19.163 23.067 1.00 71.81 136 ASN A CA 1
ATOM 991 C C . ASN A 1 136 ? -24.201 17.885 23.547 1.00 71.81 136 ASN A C 1
ATOM 993 O O . ASN A 1 136 ? -23.021 17.922 23.877 1.00 71.81 136 ASN A O 1
ATOM 997 N N . SER A 1 137 ? -24.894 16.750 23.510 1.00 77.38 137 SER A N 1
ATOM 998 C CA . SER A 1 137 ? -24.252 15.444 23.675 1.00 77.38 137 SER A CA 1
ATOM 999 C C . SER A 1 137 ? -23.695 14.960 22.335 1.00 77.38 137 SER A C 1
ATOM 1001 O O . SER A 1 137 ? -24.373 15.040 21.309 1.00 77.38 137 SER A O 1
ATOM 1003 N N . LYS A 1 138 ? -22.459 14.466 22.339 1.00 78.62 138 LYS A N 1
ATOM 1004 C CA . LYS A 1 138 ? -21.805 13.792 21.213 1.00 78.62 138 LYS A CA 1
ATOM 1005 C C . LYS A 1 138 ? -21.549 12.346 21.587 1.00 78.62 138 LYS A C 1
ATOM 1007 O O . LYS A 1 138 ? -21.190 12.065 22.727 1.00 78.62 138 LYS A O 1
ATOM 1012 N N . GLU A 1 139 ? -21.717 11.449 20.631 1.00 84.12 139 GLU A N 1
ATOM 1013 C CA . GLU A 1 139 ? -21.392 10.042 20.811 1.00 84.12 139 GLU A CA 1
ATOM 1014 C C . GLU A 1 139 ? -19.876 9.858 20.774 1.00 84.12 139 GLU A C 1
ATOM 1016 O O . GLU A 1 139 ? -19.217 10.170 19.782 1.00 84.12 139 GLU A O 1
ATOM 1021 N N . PHE A 1 140 ? -19.319 9.386 21.887 1.00 82.56 140 PHE A N 1
ATOM 1022 C CA . PHE A 1 140 ? -17.910 9.025 21.987 1.00 82.56 140 PHE A CA 1
ATOM 1023 C C . PHE A 1 140 ? -17.707 7.552 21.631 1.00 82.56 140 PHE A C 1
ATOM 1025 O O . PHE A 1 140 ? -16.842 7.232 20.816 1.00 82.56 140 PHE A O 1
ATOM 1032 N N . LEU A 1 141 ? -18.529 6.679 22.212 1.00 90.19 141 LEU A N 1
ATOM 1033 C CA . LEU A 1 141 ? -18.503 5.242 21.984 1.00 90.19 141 LEU A CA 1
ATOM 1034 C C . LEU A 1 141 ? -19.934 4.722 21.940 1.00 90.19 141 LEU A C 1
ATOM 1036 O O . LEU A 1 141 ? -20.720 5.022 22.837 1.00 90.19 141 LEU A O 1
ATOM 1040 N N . PHE A 1 142 ? -20.241 3.927 20.926 1.00 82.94 142 PHE A N 1
ATOM 1041 C CA . PHE A 1 142 ? -21.498 3.208 20.805 1.00 82.94 142 PHE A CA 1
ATOM 1042 C C . PHE A 1 142 ? -21.207 1.759 20.441 1.00 82.94 142 PHE A C 1
ATOM 1044 O O . PHE A 1 142 ? -20.608 1.488 19.400 1.00 82.94 142 PHE A O 1
ATOM 1051 N N . ALA A 1 143 ? -21.570 0.845 21.330 1.00 86.25 143 ALA A N 1
ATOM 1052 C CA . ALA A 1 143 ? -21.530 -0.586 21.084 1.00 86.25 143 ALA A CA 1
ATOM 1053 C C . ALA A 1 143 ? -22.960 -1.049 20.802 1.00 86.25 143 ALA A C 1
ATOM 1055 O O . ALA A 1 143 ? -23.801 -1.028 21.696 1.00 86.25 143 ALA A O 1
ATOM 1056 N N . ASP A 1 144 ? -23.189 -1.402 19.543 1.00 84.69 144 ASP A N 1
ATOM 1057 C CA . ASP A 1 144 ? -24.453 -1.871 18.987 1.00 84.69 144 ASP A CA 1
ATOM 1058 C C . ASP A 1 144 ? -24.450 -3.399 19.018 1.00 84.69 144 ASP A C 1
ATOM 1060 O O . ASP A 1 144 ? -23.672 -4.035 18.285 1.00 84.69 144 ASP A O 1
ATOM 1064 N N . ALA A 1 145 ? -25.230 -3.967 19.937 1.00 81.75 145 ALA A N 1
ATOM 1065 C CA . ALA A 1 145 ? -25.245 -5.405 20.184 1.00 81.75 145 ALA A CA 1
ATOM 1066 C C . ALA A 1 145 ? -25.939 -6.153 19.035 1.00 81.75 145 ALA A C 1
ATOM 1068 O O . ALA A 1 145 ? -25.400 -7.158 18.564 1.00 81.75 145 ALA A O 1
ATOM 1069 N N . ASP A 1 146 ? -27.029 -5.594 18.500 1.00 82.25 146 ASP A N 1
ATOM 1070 C CA . ASP A 1 146 ? -27.866 -6.176 17.438 1.00 82.25 146 ASP A CA 1
ATOM 1071 C C . ASP A 1 146 ? -27.069 -6.535 16.183 1.00 82.25 146 ASP A C 1
ATOM 1073 O O . ASP A 1 146 ? -27.352 -7.521 15.494 1.00 82.25 146 ASP A O 1
ATOM 1077 N N . VAL A 1 147 ? -26.073 -5.710 15.843 1.00 83.06 147 VAL A N 1
ATOM 1078 C CA . VAL A 1 147 ? -25.233 -5.911 14.651 1.00 83.06 147 VAL A CA 1
ATOM 1079 C C . VAL A 1 147 ? -23.755 -6.141 14.960 1.00 83.06 147 VAL A C 1
ATOM 1081 O O . VAL A 1 147 ? -22.937 -6.116 14.035 1.00 83.06 147 VAL A O 1
ATOM 1084 N N . ALA A 1 148 ? -23.397 -6.363 16.228 1.00 80.81 148 ALA A N 1
ATOM 1085 C CA . ALA A 1 148 ? -22.019 -6.545 16.691 1.00 80.81 148 ALA A CA 1
ATOM 1086 C C . ALA A 1 148 ? -21.064 -5.443 16.184 1.00 80.81 148 ALA A C 1
ATOM 1088 O O . ALA A 1 148 ? -19.994 -5.709 15.621 1.00 80.81 148 ALA A O 1
ATOM 1089 N N . ARG A 1 149 ? -21.462 -4.174 16.340 1.00 84.38 149 ARG A N 1
ATOM 1090 C CA . ARG A 1 149 ? -20.739 -3.018 15.788 1.00 84.38 149 ARG A CA 1
ATOM 1091 C C . ARG A 1 149 ? -20.296 -2.057 16.881 1.00 84.38 149 ARG A C 1
ATOM 1093 O O . ARG A 1 149 ? -21.107 -1.492 17.599 1.00 84.38 149 ARG A O 1
ATOM 1100 N N . LEU A 1 150 ? -18.999 -1.757 16.902 1.00 85.88 150 LEU A N 1
ATOM 1101 C CA . LEU A 1 150 ? -18.452 -0.647 17.675 1.00 85.88 150 LEU A CA 1
ATOM 1102 C C . LEU A 1 150 ? -18.313 0.595 16.790 1.00 85.88 150 LEU A C 1
ATOM 1104 O O . LEU A 1 150 ? -17.583 0.589 15.796 1.00 85.88 150 LEU A O 1
ATOM 1108 N N . THR A 1 151 ? -18.968 1.677 17.184 1.00 83.06 151 THR A N 1
ATOM 1109 C CA . THR A 1 151 ? -18.802 3.006 16.597 1.00 83.06 151 THR A CA 1
ATOM 1110 C C . THR A 1 151 ? -18.024 3.890 17.567 1.00 83.06 151 THR A C 1
ATOM 1112 O O . THR A 1 151 ? -18.363 4.005 18.742 1.00 83.06 151 THR A O 1
ATOM 1115 N N . LEU A 1 152 ? -16.955 4.517 17.071 1.00 88.19 152 LEU A N 1
ATOM 1116 C CA . LEU A 1 152 ? -16.152 5.483 17.818 1.00 88.19 152 LEU A CA 1
ATOM 1117 C C . LEU A 1 152 ? -16.295 6.862 17.176 1.00 88.19 152 LEU A C 1
ATOM 1119 O O . LEU A 1 152 ? -15.936 7.055 16.013 1.00 88.19 152 LEU A O 1
ATOM 1123 N N . GLY A 1 153 ? -16.794 7.821 17.952 1.00 82.88 153 GLY A N 1
ATOM 1124 C CA . GLY A 1 153 ? -16.862 9.228 17.571 1.00 82.88 153 GLY A CA 1
ATOM 1125 C C . GLY A 1 153 ? -17.916 9.590 16.525 1.00 82.88 153 GLY A C 1
ATOM 1126 O O . GLY A 1 153 ? -17.648 10.412 15.642 1.00 82.88 153 GLY A O 1
ATOM 1127 N N . TRP A 1 154 ? -19.122 9.019 16.589 1.00 79.56 154 TRP A N 1
ATOM 1128 C CA . TRP A 1 154 ? -20.199 9.429 15.686 1.00 79.56 154 TRP A CA 1
ATOM 1129 C C . TRP A 1 154 ? -20.569 10.905 15.878 1.00 79.56 154 TRP A C 1
ATOM 1131 O O . TRP A 1 154 ? -20.800 11.403 16.982 1.00 79.56 154 TRP A O 1
ATOM 1141 N N . GLY A 1 155 ? -20.608 11.644 14.768 1.00 78.56 155 GLY A N 1
ATOM 1142 C CA . GLY A 1 155 ? -20.815 13.092 14.792 1.00 78.56 155 GLY A CA 1
ATOM 1143 C C . GLY A 1 155 ? -19.607 13.898 15.291 1.00 78.56 155 GLY A C 1
ATOM 1144 O O . GLY A 1 155 ? -19.730 15.118 15.448 1.00 78.56 155 GLY A O 1
ATOM 1145 N N . MET A 1 156 ? -18.453 13.256 15.514 1.00 78.31 156 MET A N 1
ATOM 1146 C CA . MET A 1 156 ? -17.167 13.931 15.692 1.00 78.31 156 MET A CA 1
ATOM 1147 C C . MET A 1 156 ? -16.552 14.270 14.328 1.00 78.31 156 MET A C 1
ATOM 1149 O O . MET A 1 156 ? -16.803 13.617 13.317 1.00 78.31 156 MET A O 1
ATOM 1153 N N . THR A 1 157 ? -15.734 15.320 14.283 1.00 81.00 157 THR A N 1
ATOM 1154 C CA . THR A 1 157 ? -15.051 15.759 13.054 1.00 81.00 157 THR A CA 1
ATOM 1155 C C . THR A 1 157 ? -13.771 14.973 12.760 1.00 81.00 157 THR A C 1
ATOM 1157 O O . THR A 1 157 ? -13.307 14.975 11.620 1.00 81.00 157 THR A O 1
ATOM 1160 N N . SER A 1 158 ? -13.198 14.308 13.766 1.00 77.12 158 SER A N 1
ATOM 1161 C CA . SER A 1 158 ? -11.975 13.512 13.648 1.00 77.12 158 SER A CA 1
ATOM 1162 C C . SER A 1 158 ? -11.892 12.439 14.734 1.00 77.12 158 SER A C 1
ATOM 1164 O O . SER A 1 158 ? -12.231 12.724 15.883 1.00 77.12 158 SER A O 1
ATOM 1166 N N . LEU A 1 159 ? -11.346 11.269 14.389 1.00 81.00 159 LEU A N 1
ATOM 1167 C CA . LEU A 1 159 ? -10.870 10.255 15.338 1.00 81.00 159 LEU A CA 1
ATOM 1168 C C . LEU A 1 159 ? -9.339 10.184 15.261 1.00 81.00 159 LEU A C 1
ATOM 1170 O O . LEU A 1 159 ? -8.780 10.000 14.176 1.00 81.00 159 LEU A O 1
ATOM 1174 N N . GLU A 1 160 ? -8.674 10.355 16.403 1.00 75.94 160 GLU A N 1
ATOM 1175 C CA . GLU A 1 160 ? -7.215 10.413 16.512 1.00 75.94 160 GLU A CA 1
ATOM 1176 C C . GLU A 1 160 ? -6.695 9.315 17.440 1.00 75.94 160 GLU A C 1
ATOM 1178 O O . GLU A 1 160 ? -7.068 9.255 18.611 1.00 75.94 160 GLU A O 1
ATOM 1183 N N . PHE A 1 161 ? -5.789 8.487 16.920 1.00 79.56 161 PHE A N 1
ATOM 1184 C CA . PHE A 1 161 ? -5.003 7.546 17.713 1.00 79.56 161 PHE A CA 1
ATOM 1185 C C . PHE A 1 161 ? -3.598 8.116 17.873 1.00 79.56 161 PHE A C 1
ATOM 1187 O O . PHE A 1 161 ? -2.867 8.270 16.888 1.00 79.56 161 PHE A O 1
ATOM 1194 N N . GLY A 1 162 ? -3.245 8.482 19.105 1.00 69.69 162 GLY A N 1
ATOM 1195 C CA . GLY A 1 162 ? -1.946 9.055 19.427 1.00 69.69 162 GLY A CA 1
ATOM 1196 C C . GLY A 1 162 ? -1.167 8.207 20.427 1.00 69.69 162 GLY A C 1
ATOM 1197 O O . GLY A 1 162 ? -1.715 7.781 21.440 1.00 69.69 162 GLY A O 1
ATOM 1198 N N . LEU A 1 163 ? 0.128 8.016 20.173 1.00 65.69 163 LEU A N 1
ATOM 1199 C CA . LEU A 1 163 ? 1.076 7.396 21.101 1.00 65.69 163 LEU A CA 1
ATOM 1200 C C . LEU A 1 163 ? 2.168 8.410 21.447 1.00 65.69 163 LEU A C 1
ATOM 1202 O O . LEU A 1 163 ? 2.787 9.003 20.565 1.00 65.69 163 LEU A O 1
ATOM 1206 N N . GLY A 1 164 ? 2.399 8.650 22.741 1.00 69.94 164 GLY A N 1
ATOM 1207 C CA . GLY A 1 164 ? 3.474 9.544 23.198 1.00 69.94 164 GLY A CA 1
ATOM 1208 C C . GLY A 1 164 ? 3.377 10.988 22.678 1.00 69.94 164 GLY A C 1
ATOM 1209 O O . GLY A 1 164 ? 4.402 11.642 22.508 1.00 69.94 164 GLY A O 1
ATOM 1210 N N . GLY A 1 165 ? 2.165 11.483 22.391 1.00 69.00 165 GLY A N 1
ATOM 1211 C CA . GLY A 1 165 ? 1.932 12.826 21.840 1.00 69.00 165 GLY A CA 1
ATOM 1212 C C . GLY A 1 165 ? 2.106 12.946 20.319 1.00 69.00 165 GLY A C 1
ATOM 1213 O O . GLY A 1 165 ? 1.918 14.035 19.777 1.00 69.00 165 GLY A O 1
ATOM 1214 N N . ALA A 1 166 ? 2.434 11.855 19.622 1.00 59.41 166 ALA A N 1
ATOM 1215 C CA . ALA A 1 166 ? 2.441 11.787 18.164 1.00 59.41 166 ALA A CA 1
ATOM 1216 C C . ALA A 1 166 ? 1.137 11.167 17.650 1.00 59.41 166 ALA A C 1
ATOM 1218 O O . ALA A 1 166 ? 0.649 10.196 18.221 1.00 59.41 166 ALA A O 1
ATOM 1219 N N . LYS A 1 167 ? 0.601 11.700 16.547 1.00 71.19 167 LYS A N 1
ATOM 1220 C CA . LYS A 1 167 ? -0.558 11.129 15.846 1.00 71.19 167 LYS A CA 1
ATOM 1221 C C . LYS A 1 167 ? -0.080 9.975 14.974 1.00 71.19 167 LYS A C 1
ATOM 1223 O O . LYS A 1 167 ? 0.836 10.165 14.176 1.00 71.19 167 LYS A O 1
ATOM 1228 N N . GLU A 1 168 ? -0.645 8.791 15.144 1.00 66.56 168 GLU A N 1
ATOM 1229 C CA . GLU A 1 168 ? -0.297 7.603 14.356 1.00 66.56 168 GLU A CA 1
ATOM 1230 C C . GLU A 1 168 ? -1.310 7.376 13.236 1.00 66.56 168 GLU A C 1
ATOM 1232 O O . GLU A 1 168 ? -0.945 7.069 12.101 1.00 66.56 168 GLU A O 1
ATOM 1237 N N . MET A 1 169 ? -2.584 7.636 13.531 1.00 71.12 169 MET A N 1
ATOM 1238 C CA . MET A 1 169 ? -3.677 7.447 12.591 1.00 71.12 169 MET A CA 1
ATOM 1239 C C . MET A 1 169 ? -4.763 8.499 12.810 1.00 71.12 169 MET A C 1
ATOM 1241 O O . MET A 1 169 ? -5.223 8.706 13.936 1.00 71.12 169 MET A O 1
ATOM 1245 N N . ILE A 1 170 ? -5.164 9.162 11.722 1.00 69.25 170 ILE A N 1
ATOM 1246 C CA . ILE A 1 170 ? -6.258 10.135 11.715 1.00 69.25 170 ILE A CA 1
ATOM 1247 C C . ILE A 1 170 ? -7.284 9.683 10.684 1.00 69.25 170 ILE A C 1
ATOM 1249 O O . ILE A 1 170 ? -6.992 9.605 9.487 1.00 69.25 170 ILE A O 1
ATOM 1253 N N . TYR A 1 171 ? -8.498 9.430 11.158 1.00 67.75 171 TYR A N 1
ATOM 1254 C CA . TYR A 1 171 ? -9.655 9.240 10.295 1.00 67.75 171 TYR A CA 1
ATOM 1255 C C . TYR A 1 171 ? -10.419 10.555 10.200 1.00 67.75 171 TYR A C 1
ATOM 1257 O O . TYR A 1 171 ? -10.855 11.118 11.206 1.00 67.75 171 TYR A O 1
ATOM 1265 N N . THR A 1 172 ? -10.581 11.056 8.979 1.00 70.94 172 THR A N 1
ATOM 1266 C CA . THR A 1 172 ? -11.474 12.177 8.669 1.00 70.94 172 THR A CA 1
ATOM 1267 C C . THR A 1 172 ? -12.419 11.735 7.559 1.00 70.94 172 THR A C 1
ATOM 1269 O O . THR A 1 172 ? -12.059 10.914 6.715 1.00 70.94 172 THR A O 1
ATOM 1272 N N . THR A 1 173 ? -13.649 12.244 7.549 1.00 59.00 173 THR A N 1
ATOM 1273 C CA . THR A 1 173 ? -14.657 11.877 6.547 1.00 59.00 173 THR A CA 1
ATOM 1274 C C . THR A 1 173 ? -14.097 12.003 5.125 1.00 59.00 173 THR A C 1
ATOM 1276 O O . THR A 1 173 ? -13.694 13.084 4.703 1.00 59.00 173 THR A O 1
ATOM 1279 N N . GLY A 1 174 ? -14.063 10.887 4.389 1.00 57.53 174 GLY A N 1
ATOM 1280 C CA . GLY A 1 174 ? -13.577 10.827 3.004 1.00 57.53 174 GLY A CA 1
ATOM 1281 C C . GLY A 1 174 ? -12.062 10.661 2.827 1.00 57.53 174 GLY A C 1
ATOM 1282 O O . GLY A 1 174 ? -11.610 10.565 1.687 1.00 57.53 174 GLY A O 1
ATOM 1283 N N . ALA A 1 175 ? -11.276 10.593 3.907 1.00 55.97 175 ALA A N 1
ATOM 1284 C CA . ALA A 1 175 ? -9.837 10.360 3.838 1.00 55.97 175 ALA A CA 1
ATOM 1285 C C . ALA A 1 175 ? -9.335 9.541 5.039 1.00 55.97 175 ALA A C 1
ATOM 1287 O O . ALA A 1 175 ? -9.326 10.007 6.177 1.00 55.97 175 ALA A O 1
ATOM 1288 N N . MET A 1 176 ? -8.840 8.332 4.764 1.00 59.75 176 MET A N 1
ATOM 1289 C CA . MET A 1 176 ? -7.895 7.669 5.662 1.00 59.75 176 MET A CA 1
ATOM 1290 C C . MET A 1 176 ? -6.504 8.180 5.307 1.00 59.75 176 MET A C 1
ATOM 1292 O O . MET A 1 176 ? -5.983 7.869 4.235 1.00 59.75 176 MET A O 1
ATOM 1296 N N . ALA A 1 177 ? -5.922 9.003 6.174 1.00 55.00 177 ALA A N 1
ATOM 1297 C CA . ALA A 1 177 ? -4.554 9.462 6.013 1.00 55.00 177 ALA A CA 1
ATOM 1298 C C . ALA A 1 177 ? -3.685 8.803 7.087 1.00 55.00 177 ALA A C 1
ATOM 1300 O O . ALA A 1 177 ? -3.806 9.109 8.273 1.00 55.00 177 ALA A O 1
ATOM 1301 N N . PHE A 1 178 ? -2.762 7.933 6.667 1.00 59.97 178 PHE A N 1
ATOM 1302 C CA . PHE A 1 178 ? -1.599 7.594 7.483 1.00 59.97 178 PHE A CA 1
ATOM 1303 C C . PHE A 1 178 ? -0.706 8.832 7.524 1.00 59.97 178 PHE A C 1
ATOM 1305 O O . PHE A 1 178 ? 0.158 9.033 6.672 1.00 59.97 178 PHE A O 1
ATOM 1312 N N . GLN A 1 179 ? -0.989 9.734 8.460 1.00 54.72 179 GLN A N 1
ATOM 1313 C CA . GLN A 1 179 ? -0.255 10.980 8.616 1.00 54.72 179 GLN A CA 1
ATOM 1314 C C . GLN A 1 179 ? 0.801 10.822 9.705 1.00 54.72 179 GLN A C 1
ATOM 1316 O O . GLN A 1 179 ? 0.848 11.601 10.653 1.00 54.72 179 GLN A O 1
ATOM 1321 N N . GLN A 1 180 ? 1.674 9.827 9.557 1.00 48.31 180 GLN A N 1
ATOM 1322 C CA . GLN A 1 180 ? 2.919 9.823 10.303 1.00 48.31 180 GLN A CA 1
ATOM 1323 C C . GLN A 1 180 ? 4.087 9.879 9.322 1.00 48.31 180 GLN A C 1
ATOM 1325 O O . GLN A 1 180 ? 4.300 8.987 8.509 1.00 48.31 180 GLN A O 1
ATOM 1330 N N . ALA A 1 181 ? 4.803 10.998 9.427 1.00 46.25 181 ALA A N 1
ATOM 1331 C CA . ALA A 1 181 ? 5.965 11.427 8.667 1.00 46.25 181 ALA A CA 1
ATOM 1332 C C . ALA A 1 181 ? 5.699 12.026 7.272 1.00 46.25 181 ALA A C 1
ATOM 1334 O O . ALA A 1 181 ? 5.195 11.416 6.337 1.00 46.25 181 ALA A O 1
ATOM 1335 N N . THR A 1 182 ? 6.240 13.229 7.094 1.00 54.75 182 THR A N 1
ATOM 1336 C CA . THR A 1 182 ? 6.640 13.850 5.821 1.00 54.75 182 THR A CA 1
ATOM 1337 C C . THR A 1 182 ? 7.543 12.955 4.944 1.00 54.75 182 THR A C 1
ATOM 1339 O O . THR A 1 182 ? 7.925 13.370 3.851 1.00 54.75 182 THR A O 1
ATOM 1342 N N . ALA A 1 183 ? 7.871 11.741 5.401 1.00 54.91 183 ALA A N 1
ATOM 1343 C CA . ALA A 1 183 ? 8.571 10.683 4.696 1.00 54.91 183 ALA A CA 1
ATOM 1344 C C . ALA A 1 183 ? 7.972 9.316 5.082 1.00 54.91 183 ALA A C 1
ATOM 1346 O O . ALA A 1 183 ? 8.153 8.862 6.207 1.00 54.91 183 ALA A O 1
ATOM 1347 N N . ILE A 1 184 ? 7.317 8.629 4.142 1.00 60.22 184 ILE A N 1
ATOM 1348 C CA . ILE A 1 184 ? 7.060 7.189 4.274 1.00 60.22 184 ILE A CA 1
ATOM 1349 C C . ILE A 1 184 ? 8.420 6.506 4.095 1.00 60.22 184 ILE A C 1
ATOM 1351 O O . ILE A 1 184 ? 8.918 6.392 2.977 1.00 60.22 184 ILE A O 1
ATOM 1355 N N . SER A 1 185 ? 9.062 6.139 5.202 1.00 57.09 185 SER A N 1
ATOM 1356 C CA . SER A 1 185 ? 10.328 5.406 5.209 1.00 57.09 185 SER A CA 1
ATOM 1357 C C . SER A 1 185 ? 10.058 4.004 5.724 1.00 57.09 185 SER A C 1
ATOM 1359 O O . SER A 1 185 ? 9.948 3.795 6.930 1.00 57.09 185 SER A O 1
ATOM 1361 N N . THR A 1 186 ? 9.954 3.031 4.825 1.00 54.62 186 THR A N 1
ATOM 1362 C CA . THR A 1 186 ? 9.967 1.627 5.224 1.00 54.62 186 THR A CA 1
ATOM 1363 C C . THR A 1 186 ? 11.423 1.223 5.445 1.00 54.62 186 THR A C 1
ATOM 1365 O O . THR A 1 186 ? 12.178 0.977 4.511 1.00 54.62 186 THR A O 1
ATOM 1368 N N . THR A 1 187 ? 11.864 1.185 6.704 1.00 49.69 187 THR A N 1
ATOM 1369 C CA . THR A 1 187 ? 13.209 0.679 7.049 1.00 49.69 187 THR A CA 1
ATOM 1370 C C . THR A 1 187 ? 13.349 -0.806 6.684 1.00 49.69 187 THR A C 1
ATOM 1372 O O . THR A 1 187 ? 14.454 -1.301 6.499 1.00 49.69 187 THR A O 1
ATOM 1375 N N . THR A 1 188 ? 12.216 -1.504 6.558 1.00 54.31 188 THR A N 1
ATOM 1376 C CA . THR A 1 188 ? 12.026 -2.828 5.953 1.00 54.31 188 THR A CA 1
ATOM 1377 C C . THR A 1 188 ? 10.598 -2.891 5.388 1.00 54.31 188 THR A C 1
ATOM 1379 O O . THR A 1 188 ? 9.660 -2.446 6.046 1.00 54.31 188 THR A O 1
ATOM 1382 N N . GLY A 1 189 ? 10.424 -3.400 4.164 1.00 53.25 189 GLY A N 1
ATOM 1383 C CA . GLY A 1 189 ? 9.112 -3.582 3.522 1.00 53.25 189 GLY A CA 1
ATOM 1384 C C . GLY A 1 189 ? 8.897 -2.746 2.255 1.00 53.25 189 GLY A C 1
ATOM 1385 O O . GLY A 1 189 ? 9.426 -1.645 2.111 1.00 53.25 189 GLY A O 1
ATOM 1386 N N . HIS A 1 190 ? 8.118 -3.288 1.321 1.00 63.88 190 HIS A N 1
ATOM 1387 C CA . HIS A 1 190 ? 7.756 -2.628 0.067 1.00 63.88 190 HIS A CA 1
ATOM 1388 C C . HIS A 1 190 ? 6.521 -1.747 0.297 1.00 63.88 190 HIS A C 1
ATOM 1390 O O . HIS A 1 190 ? 5.545 -2.202 0.897 1.00 63.88 190 HIS A O 1
ATOM 1396 N N . LEU A 1 191 ? 6.521 -0.512 -0.217 1.00 71.81 191 LEU A N 1
ATOM 1397 C CA . LEU A 1 191 ? 5.284 0.259 -0.348 1.00 71.81 191 LEU A CA 1
ATOM 1398 C C . LEU A 1 191 ? 4.493 -0.310 -1.531 1.00 71.81 191 LEU A C 1
ATOM 1400 O O . LEU A 1 191 ? 4.733 0.058 -2.679 1.00 71.81 191 LEU A O 1
ATOM 1404 N N . ASN A 1 192 ? 3.568 -1.227 -1.253 1.00 65.62 192 ASN A N 1
ATOM 1405 C CA . ASN A 1 192 ? 2.690 -1.769 -2.282 1.00 65.62 192 ASN A CA 1
ATOM 1406 C C . ASN A 1 192 ? 1.461 -0.863 -2.467 1.00 65.62 192 ASN A C 1
ATOM 1408 O O . ASN A 1 192 ? 0.529 -0.888 -1.662 1.00 65.62 192 ASN A O 1
ATOM 1412 N N . LEU A 1 193 ? 1.458 -0.050 -3.525 1.00 75.06 193 LEU A N 1
ATOM 1413 C CA . LEU A 1 193 ? 0.306 0.757 -3.942 1.00 75.06 193 LEU A CA 1
ATOM 1414 C C . LEU A 1 193 ? -0.554 -0.074 -4.920 1.00 75.06 193 LEU A C 1
ATOM 1416 O O . LEU A 1 193 ? -0.417 0.037 -6.133 1.00 75.06 193 LEU A O 1
ATOM 1420 N N . SER A 1 194 ? -1.392 -0.958 -4.374 1.00 65.56 194 SER A N 1
ATOM 1421 C CA . SER A 1 194 ? -2.232 -1.940 -5.100 1.00 65.56 194 SER A CA 1
ATOM 1422 C C . SER A 1 194 ? -3.419 -1.289 -5.875 1.00 65.56 194 SER A C 1
ATOM 1424 O O . SER A 1 194 ? -3.845 -0.188 -5.518 1.00 65.56 194 SER A O 1
ATOM 1426 N N . PRO A 1 195 ? -4.032 -1.911 -6.913 1.00 55.41 195 PRO A N 1
ATOM 1427 C CA . PRO A 1 195 ? -3.745 -1.686 -8.336 1.00 55.41 195 PRO A CA 1
ATOM 1428 C C . PRO A 1 195 ? -4.925 -1.046 -9.105 1.00 55.41 195 PRO A C 1
ATOM 1430 O O . PRO A 1 195 ? -4.858 -0.871 -10.317 1.00 55.41 195 PRO A O 1
ATOM 1433 N N . ASN A 1 196 ? -6.012 -0.673 -8.418 1.00 58.09 196 ASN A N 1
ATOM 1434 C CA . ASN A 1 196 ? -7.187 -0.054 -9.054 1.00 58.09 196 ASN A CA 1
ATOM 1435 C C . ASN A 1 196 ? -7.153 1.482 -8.995 1.00 58.09 196 ASN A C 1
ATOM 1437 O O . ASN A 1 196 ? -8.031 2.152 -9.538 1.00 58.09 196 ASN A O 1
ATOM 1441 N N . GLY A 1 197 ? -6.159 2.047 -8.305 1.00 62.16 197 GLY A N 1
ATOM 1442 C CA . GLY A 1 197 ? -5.973 3.483 -8.144 1.00 62.16 197 GLY A CA 1
ATOM 1443 C C . GLY A 1 197 ? -4.862 4.028 -9.036 1.00 62.16 197 GLY A C 1
ATOM 1444 O O . GLY A 1 197 ? -3.833 3.395 -9.248 1.00 62.16 197 GLY A O 1
ATOM 1445 N N . LYS A 1 198 ? -5.041 5.256 -9.526 1.00 72.06 198 LYS A N 1
ATOM 1446 C CA . LYS A 1 198 ? -3.969 6.019 -10.169 1.00 72.06 198 LYS A CA 1
ATOM 1447 C C . LYS A 1 198 ? -3.054 6.601 -9.092 1.00 72.06 198 LYS A C 1
ATOM 1449 O O . LYS A 1 198 ? -3.480 7.473 -8.337 1.00 72.06 198 LYS A O 1
ATOM 1454 N N . VAL A 1 199 ? -1.784 6.203 -9.072 1.00 78.06 199 VAL A N 1
ATOM 1455 C CA . VAL A 1 199 ? -0.760 6.922 -8.300 1.00 78.06 199 VAL A CA 1
ATOM 1456 C C . VAL A 1 199 ? -0.389 8.189 -9.070 1.00 78.06 199 VAL A C 1
ATOM 1458 O O . VAL A 1 199 ? 0.260 8.137 -10.113 1.00 78.06 199 VAL A O 1
ATOM 1461 N N . VAL A 1 200 ? -0.844 9.350 -8.592 1.00 77.81 200 VAL A N 1
ATOM 1462 C CA . VAL A 1 200 ? -0.504 10.647 -9.195 1.00 77.81 200 VAL A CA 1
ATOM 1463 C C . VAL A 1 200 ? 0.704 11.234 -8.478 1.00 77.81 200 VAL A C 1
ATOM 1465 O O . VAL A 1 200 ? 0.583 11.771 -7.380 1.00 77.81 200 VAL A O 1
ATOM 1468 N N . ILE A 1 201 ? 1.865 11.192 -9.125 1.00 79.94 201 ILE A N 1
ATOM 1469 C CA . ILE A 1 201 ? 3.059 11.890 -8.648 1.00 79.94 201 ILE A CA 1
ATOM 1470 C C . ILE A 1 201 ? 3.082 13.272 -9.309 1.00 79.94 201 ILE A C 1
ATOM 1472 O O . ILE A 1 201 ? 3.374 13.412 -10.492 1.00 79.94 201 ILE A O 1
ATOM 1476 N N . THR A 1 202 ? 2.710 14.310 -8.559 1.00 78.50 202 THR A N 1
ATOM 1477 C CA . THR A 1 202 ? 2.590 15.692 -9.074 1.00 78.50 202 THR A CA 1
ATOM 1478 C C . THR A 1 202 ? 3.919 16.449 -9.127 1.00 78.50 202 THR A C 1
ATOM 1480 O O . THR A 1 202 ? 3.990 17.552 -9.666 1.00 78.50 202 THR A O 1
ATOM 1483 N N . LYS A 1 203 ? 4.980 15.870 -8.558 1.00 85.75 203 LYS A N 1
ATOM 1484 C CA . LYS A 1 203 ? 6.356 16.382 -8.581 1.00 85.75 203 LYS A CA 1
ATOM 1485 C C . LYS A 1 203 ? 7.285 15.325 -9.182 1.00 85.75 203 LYS A C 1
ATOM 1487 O O . LYS A 1 203 ? 6.881 14.190 -9.391 1.00 85.75 203 LYS A O 1
ATOM 1492 N N . GLY A 1 204 ? 8.530 15.693 -9.477 1.00 78.56 204 GLY A N 1
ATOM 1493 C CA . GLY A 1 204 ? 9.494 14.752 -10.052 1.00 78.56 204 GLY A CA 1
ATOM 1494 C C . GLY A 1 204 ? 9.764 13.547 -9.143 1.00 78.56 204 GLY A C 1
ATOM 1495 O O . GLY A 1 204 ? 9.899 13.703 -7.928 1.00 78.56 204 GLY A O 1
ATOM 1496 N N . VAL A 1 205 ? 9.892 12.366 -9.750 1.00 86.62 205 VAL A N 1
ATOM 1497 C CA . VAL A 1 205 ? 10.421 11.164 -9.096 1.00 86.62 205 VAL A CA 1
ATOM 1498 C C . VAL A 1 205 ? 11.941 11.291 -9.040 1.00 86.62 205 VAL A C 1
ATOM 1500 O O . VAL A 1 205 ? 12.588 11.496 -10.066 1.00 86.62 205 VAL A O 1
ATOM 1503 N N . ARG A 1 206 ? 12.520 11.208 -7.840 1.00 84.06 206 ARG A N 1
ATOM 1504 C CA . ARG A 1 206 ? 13.974 11.161 -7.650 1.00 84.06 206 ARG A CA 1
ATOM 1505 C C . ARG A 1 206 ? 14.366 9.758 -7.231 1.00 84.06 206 ARG A C 1
ATOM 1507 O O . ARG A 1 206 ? 13.999 9.317 -6.149 1.00 84.06 206 ARG A O 1
ATOM 1514 N N . ILE A 1 207 ? 15.126 9.096 -8.090 1.00 85.50 207 ILE A N 1
ATOM 1515 C CA . ILE A 1 207 ? 15.734 7.799 -7.814 1.00 85.50 207 ILE A CA 1
ATOM 1516 C C . ILE A 1 207 ? 17.181 8.085 -7.415 1.00 85.50 207 ILE A C 1
ATOM 1518 O O . ILE A 1 207 ? 17.899 8.775 -8.142 1.00 85.50 207 ILE A O 1
ATOM 1522 N N . ASN A 1 208 ? 17.591 7.638 -6.228 1.00 84.81 208 ASN A N 1
ATOM 1523 C CA . ASN A 1 208 ? 18.987 7.759 -5.812 1.00 84.81 208 ASN A CA 1
ATOM 1524 C C . ASN A 1 208 ? 19.868 6.863 -6.688 1.00 84.81 208 ASN A C 1
ATOM 1526 O O . ASN A 1 208 ? 19.397 5.913 -7.305 1.00 84.81 208 ASN A O 1
ATOM 1530 N N . ASN A 1 209 ? 21.166 7.143 -6.725 1.00 82.06 209 ASN A N 1
ATOM 1531 C CA . ASN A 1 209 ? 22.083 6.265 -7.438 1.00 82.06 209 ASN A CA 1
ATOM 1532 C C . ASN A 1 209 ? 22.068 4.845 -6.855 1.00 82.06 209 ASN A C 1
ATOM 1534 O O . ASN A 1 209 ? 21.878 4.666 -5.651 1.00 82.06 209 ASN A O 1
ATOM 1538 N N . ASN A 1 210 ? 22.344 3.861 -7.709 1.00 83.38 210 ASN A N 1
ATOM 1539 C CA . ASN A 1 210 ? 22.296 2.432 -7.402 1.00 83.38 210 ASN A CA 1
ATOM 1540 C C . ASN A 1 210 ? 20.915 1.972 -6.910 1.00 83.38 210 ASN A C 1
ATOM 1542 O O . ASN A 1 210 ? 20.810 1.089 -6.061 1.00 83.38 210 ASN A O 1
ATOM 1546 N N . GLN A 1 211 ? 19.855 2.601 -7.411 1.00 87.44 211 GLN A N 1
ATOM 1547 C CA . GLN A 1 211 ? 18.477 2.164 -7.226 1.00 87.44 211 GLN A CA 1
ATOM 1548 C C . GLN A 1 211 ? 17.860 1.902 -8.598 1.00 87.44 211 GLN A C 1
ATOM 1550 O O . GLN A 1 211 ? 18.181 2.587 -9.573 1.00 87.44 211 GLN A O 1
ATOM 1555 N N . VAL A 1 212 ? 16.991 0.898 -8.652 1.00 84.25 212 VAL A N 1
ATOM 1556 C CA . VAL A 1 212 ? 16.270 0.481 -9.853 1.00 84.25 212 VAL A CA 1
ATOM 1557 C C . VAL A 1 212 ? 14.909 1.160 -9.876 1.00 84.25 212 VAL A C 1
ATOM 1559 O O . VAL A 1 212 ? 14.197 1.181 -8.872 1.00 84.25 212 VAL A O 1
ATOM 1562 N N . PHE A 1 213 ? 14.545 1.717 -11.027 1.00 88.94 213 PHE A N 1
ATOM 1563 C CA . PHE A 1 213 ? 13.156 2.017 -11.342 1.00 88.94 213 PHE A CA 1
ATOM 1564 C C . PHE A 1 213 ? 12.649 0.972 -12.327 1.00 88.94 213 PHE A C 1
ATOM 1566 O O . PHE A 1 213 ? 12.941 1.049 -13.521 1.00 88.94 213 PHE A O 1
ATOM 1573 N N . GLY A 1 214 ? 11.951 -0.021 -11.778 1.00 84.69 214 GLY A N 1
ATOM 1574 C CA . GLY A 1 214 ? 11.318 -1.095 -12.529 1.00 84.69 214 GLY A CA 1
ATOM 1575 C C . GLY A 1 214 ? 9.970 -0.659 -13.096 1.00 84.69 214 GLY A C 1
ATOM 1576 O O . GLY A 1 214 ? 9.195 0.052 -12.449 1.00 84.69 214 GLY A O 1
ATOM 1577 N N . LEU A 1 215 ? 9.706 -1.090 -14.319 1.00 83.31 215 LEU A N 1
ATOM 1578 C CA . LEU A 1 215 ? 8.464 -0.916 -15.053 1.00 83.31 215 LEU A CA 1
ATOM 1579 C C . LEU A 1 215 ? 7.892 -2.297 -15.365 1.00 83.31 215 LEU A C 1
ATOM 1581 O O . LEU A 1 215 ? 8.633 -3.208 -15.720 1.00 83.31 215 LEU A O 1
ATOM 1585 N N . GLY A 1 216 ? 6.570 -2.433 -15.274 1.00 80.50 216 GLY A N 1
ATOM 1586 C CA . GLY A 1 216 ? 5.896 -3.713 -15.492 1.00 80.50 216 GLY A CA 1
ATOM 1587 C C . GLY A 1 216 ? 5.809 -4.571 -14.229 1.00 80.50 216 GLY A C 1
ATOM 1588 O O . GLY A 1 216 ? 6.333 -4.220 -13.172 1.00 80.50 216 GLY A O 1
ATOM 1589 N N . ASN A 1 217 ? 5.088 -5.688 -14.330 1.00 74.56 217 ASN A N 1
ATOM 1590 C CA . ASN A 1 217 ? 4.793 -6.552 -13.181 1.00 74.56 217 ASN A CA 1
ATOM 1591 C C . ASN A 1 217 ? 5.961 -7.485 -12.816 1.00 74.56 217 ASN A C 1
ATOM 1593 O O . ASN A 1 217 ? 5.954 -8.035 -11.719 1.00 74.56 217 ASN A O 1
ATOM 1597 N N . ASN A 1 218 ? 6.955 -7.621 -13.703 1.00 72.94 218 ASN A N 1
ATOM 1598 C CA . ASN A 1 218 ? 8.158 -8.434 -13.509 1.00 72.94 218 ASN A CA 1
ATOM 1599 C C . ASN A 1 218 ? 9.458 -7.641 -13.748 1.00 72.94 218 ASN A C 1
ATOM 1601 O O . ASN A 1 218 ? 10.484 -8.242 -14.040 1.00 72.94 218 ASN A O 1
ATOM 1605 N N . GLU A 1 219 ? 9.417 -6.307 -13.642 1.00 79.44 219 GLU A N 1
ATOM 1606 C CA . GLU A 1 219 ? 10.562 -5.435 -13.970 1.00 79.44 219 GLU A CA 1
ATOM 1607 C C . GLU A 1 219 ? 11.017 -5.566 -15.439 1.00 79.44 219 GLU A C 1
ATOM 1609 O O . GLU A 1 219 ? 12.202 -5.470 -15.743 1.00 79.44 219 GLU A O 1
ATOM 1614 N N . ASP A 1 220 ? 10.057 -5.742 -16.357 1.00 73.19 220 ASP A N 1
ATOM 1615 C CA . ASP A 1 220 ? 10.295 -5.916 -17.798 1.00 73.19 220 ASP A CA 1
ATOM 1616 C C . ASP A 1 220 ? 11.169 -4.783 -18.379 1.00 73.19 220 ASP A C 1
ATOM 1618 O O . ASP A 1 220 ? 12.028 -5.007 -19.229 1.00 73.19 220 ASP A O 1
ATOM 1622 N N . GLY A 1 221 ? 10.987 -3.554 -17.878 1.00 79.06 221 GLY A N 1
ATOM 1623 C CA . GLY A 1 221 ? 11.849 -2.415 -18.186 1.00 79.06 221 GLY A CA 1
ATOM 1624 C C . GLY A 1 221 ? 12.534 -1.870 -16.941 1.00 79.06 221 GLY A C 1
ATOM 1625 O O . GLY A 1 221 ? 11.878 -1.610 -15.932 1.00 79.06 221 GLY A O 1
ATOM 1626 N N . VAL A 1 222 ? 13.838 -1.609 -17.025 1.00 83.62 222 VAL A N 1
ATOM 1627 C CA . VAL A 1 222 ? 14.606 -1.040 -15.911 1.00 83.62 222 VAL A CA 1
ATOM 1628 C C . VAL A 1 222 ? 15.322 0.238 -16.326 1.00 83.62 222 VAL A C 1
ATOM 1630 O O . VAL A 1 222 ? 16.038 0.288 -17.327 1.00 83.62 222 VAL A O 1
ATOM 1633 N N . ILE A 1 223 ? 15.159 1.282 -15.507 1.00 87.06 223 ILE A N 1
ATOM 1634 C CA . ILE A 1 223 ? 15.986 2.490 -15.538 1.00 87.06 223 ILE A CA 1
ATOM 1635 C C . ILE A 1 223 ? 16.919 2.469 -14.327 1.00 87.06 223 ILE A C 1
ATOM 1637 O O . ILE A 1 223 ? 16.466 2.471 -13.179 1.00 87.06 223 ILE A O 1
ATOM 1641 N N . PHE A 1 224 ? 18.227 2.495 -14.583 1.00 82.81 224 PHE A N 1
ATOM 1642 C CA . PHE A 1 224 ? 19.256 2.425 -13.548 1.00 82.81 224 PHE A CA 1
ATOM 1643 C C . PHE A 1 224 ? 20.322 3.514 -13.723 1.00 82.81 224 PHE A C 1
ATOM 1645 O O . PHE A 1 224 ? 20.873 3.713 -14.808 1.00 82.81 224 PHE A O 1
ATOM 1652 N N . MET A 1 225 ? 20.638 4.214 -12.629 1.00 83.38 225 MET A N 1
ATOM 1653 C CA . MET A 1 225 ? 21.733 5.189 -12.557 1.00 83.38 225 MET A CA 1
ATOM 1654 C C . MET A 1 225 ? 22.837 4.659 -11.642 1.00 83.38 225 MET A C 1
ATOM 1656 O O . MET A 1 225 ? 22.649 4.561 -10.428 1.00 83.38 225 MET A O 1
ATOM 1660 N N . ARG A 1 226 ? 24.007 4.347 -12.203 1.00 82.75 226 ARG A N 1
ATOM 1661 C CA . ARG A 1 226 ? 25.116 3.726 -11.458 1.00 82.75 226 ARG A CA 1
ATOM 1662 C C . ARG A 1 226 ? 26.153 4.744 -10.979 1.00 82.75 226 ARG A C 1
ATOM 1664 O O . ARG A 1 226 ? 26.476 5.683 -11.702 1.00 82.75 226 ARG A O 1
ATOM 1671 N N . THR A 1 227 ? 26.763 4.548 -9.807 1.00 85.06 227 THR A N 1
ATOM 1672 C CA . THR A 1 227 ? 27.871 5.410 -9.316 1.00 85.06 227 THR A CA 1
ATOM 1673 C C . THR A 1 227 ? 29.278 4.896 -9.564 1.00 85.06 227 THR A C 1
ATOM 1675 O O . THR A 1 227 ? 30.214 5.693 -9.508 1.00 85.06 227 THR A O 1
ATOM 1678 N N . THR A 1 228 ? 29.448 3.607 -9.824 1.00 83.81 228 THR A N 1
ATOM 1679 C CA . THR A 1 228 ? 30.749 2.970 -10.063 1.00 83.81 228 THR A CA 1
ATOM 1680 C C . THR A 1 228 ? 30.946 2.664 -11.544 1.00 83.81 228 THR A C 1
ATOM 1682 O O . THR A 1 228 ? 30.010 2.760 -12.333 1.00 83.81 228 THR A O 1
ATOM 1685 N N . VAL A 1 229 ? 32.171 2.349 -11.955 1.00 83.56 229 VAL A N 1
ATOM 1686 C CA . VAL A 1 229 ? 32.435 1.746 -13.272 1.00 83.56 229 VAL A CA 1
ATOM 1687 C C . VAL A 1 229 ? 31.975 0.288 -13.218 1.00 83.56 229 VAL A C 1
ATOM 1689 O O . VAL A 1 229 ? 32.086 -0.337 -12.166 1.00 83.56 229 VAL A O 1
ATOM 1692 N N . LEU A 1 230 ? 31.448 -0.224 -14.325 1.00 86.31 230 LEU A N 1
ATOM 1693 C CA . LEU A 1 230 ? 31.194 -1.652 -14.521 1.00 86.31 230 LEU A CA 1
ATOM 1694 C C . LEU A 1 230 ? 32.242 -2.152 -15.498 1.00 86.31 230 LEU A C 1
ATOM 1696 O O . LEU A 1 230 ? 32.443 -1.503 -16.533 1.00 86.31 230 LEU A O 1
ATOM 1700 N N . ALA A 1 231 ? 32.961 -3.213 -15.138 1.00 86.06 231 ALA A N 1
ATOM 1701 C CA . ALA A 1 231 ? 33.958 -3.763 -16.041 1.00 86.06 231 ALA A CA 1
ATOM 1702 C C . ALA A 1 231 ? 33.273 -4.350 -17.281 1.00 86.06 231 ALA A C 1
ATOM 1704 O O . ALA A 1 231 ? 32.047 -4.395 -17.368 1.00 86.06 231 ALA A O 1
ATOM 1705 N N . ALA A 1 232 ? 34.067 -4.725 -18.279 1.00 77.19 232 ALA A N 1
ATOM 1706 C CA . ALA A 1 232 ? 33.525 -5.536 -19.359 1.00 77.19 232 ALA A CA 1
ATOM 1707 C C . ALA A 1 232 ? 33.021 -6.862 -18.775 1.00 77.19 232 ALA A C 1
ATOM 1709 O O . ALA A 1 232 ? 33.660 -7.385 -17.861 1.00 77.19 232 ALA A O 1
ATOM 1710 N N . ASP A 1 233 ? 31.893 -7.344 -19.292 1.00 77.81 233 ASP A N 1
ATOM 1711 C CA . ASP A 1 233 ? 31.285 -8.630 -18.928 1.00 77.81 233 ASP A CA 1
ATOM 1712 C C . ASP A 1 233 ? 30.896 -8.779 -17.436 1.00 77.81 233 ASP A C 1
ATOM 1714 O O . ASP A 1 233 ? 30.648 -9.885 -16.970 1.00 77.81 233 ASP A O 1
ATOM 1718 N N . ASP A 1 234 ? 30.850 -7.685 -16.664 1.00 81.50 234 ASP A N 1
ATOM 1719 C CA . ASP A 1 234 ? 30.296 -7.698 -15.305 1.00 81.50 234 ASP A CA 1
ATOM 1720 C C . ASP A 1 234 ? 28.772 -7.506 -15.376 1.00 81.50 234 ASP A C 1
ATOM 1722 O O . ASP A 1 234 ? 28.296 -6.416 -15.699 1.00 81.50 234 ASP A O 1
ATOM 1726 N N . GLU A 1 235 ? 27.977 -8.499 -14.984 1.00 80.88 235 GLU A N 1
ATOM 1727 C CA . GLU A 1 235 ? 26.523 -8.340 -14.950 1.00 80.88 235 GLU A CA 1
ATOM 1728 C C . GLU A 1 235 ? 26.030 -7.503 -13.757 1.00 80.88 235 GLU A C 1
ATOM 1730 O O . GLU A 1 235 ? 26.454 -7.649 -12.606 1.00 80.88 235 GLU A O 1
ATOM 1735 N N . LEU A 1 236 ? 25.029 -6.658 -14.014 1.00 80.56 236 LEU A N 1
ATOM 1736 C CA . LEU A 1 236 ? 24.227 -6.024 -12.970 1.00 80.56 236 LEU A CA 1
ATOM 1737 C C . LEU A 1 236 ? 22.963 -6.848 -12.731 1.00 80.56 236 LEU A C 1
ATOM 1739 O O . LEU A 1 236 ? 22.065 -6.858 -13.571 1.00 80.56 236 LEU A O 1
ATOM 1743 N N . THR A 1 237 ? 22.859 -7.484 -11.564 1.00 83.12 237 THR A N 1
ATOM 1744 C CA . THR A 1 237 ? 21.667 -8.250 -11.168 1.00 83.12 237 THR A CA 1
ATOM 1745 C C . THR A 1 237 ? 20.388 -7.426 -11.350 1.00 83.12 237 THR A C 1
ATOM 1747 O O . THR A 1 237 ? 20.309 -6.297 -10.863 1.00 83.12 237 THR A O 1
ATOM 1750 N N . ASN A 1 238 ? 19.398 -8.002 -12.038 1.00 78.94 238 ASN A N 1
ATOM 1751 C CA . ASN A 1 238 ? 18.095 -7.396 -12.358 1.00 78.94 238 ASN A CA 1
ATOM 1752 C C . ASN A 1 238 ? 18.167 -6.108 -13.204 1.00 78.94 238 ASN A C 1
ATOM 1754 O O . ASN A 1 238 ? 17.223 -5.328 -13.234 1.00 78.94 238 ASN A O 1
ATOM 1758 N N . VAL A 1 239 ? 19.289 -5.852 -13.879 1.00 81.94 239 VAL A N 1
ATOM 1759 C CA . VAL A 1 239 ? 19.432 -4.751 -14.850 1.00 81.94 239 VAL A CA 1
ATOM 1760 C C . VAL A 1 239 ? 19.967 -5.290 -16.172 1.00 81.94 239 VAL A C 1
ATOM 1762 O O . VAL A 1 239 ? 19.510 -4.885 -17.234 1.00 81.94 239 VAL A O 1
ATOM 1765 N N . ILE A 1 240 ? 20.930 -6.207 -16.106 1.00 79.25 240 ILE A N 1
ATOM 1766 C CA . ILE A 1 240 ? 21.507 -6.928 -17.236 1.00 79.25 240 ILE A CA 1
ATOM 1767 C C . ILE A 1 240 ? 21.282 -8.413 -16.952 1.00 79.25 240 ILE A C 1
ATOM 1769 O O . ILE A 1 240 ? 21.598 -8.897 -15.864 1.00 79.25 240 ILE A O 1
ATOM 1773 N N . VAL A 1 241 ? 20.693 -9.113 -17.911 1.00 76.69 241 VAL A N 1
ATOM 1774 C CA . VAL A 1 241 ? 20.382 -10.545 -17.834 1.00 76.69 241 VAL A CA 1
ATOM 1775 C C . VAL A 1 241 ? 21.259 -11.329 -18.801 1.00 76.69 241 VAL A C 1
ATOM 1777 O O . VAL A 1 241 ? 21.730 -10.796 -19.803 1.00 76.69 241 VAL A O 1
ATOM 1780 N N . GLY A 1 242 ? 21.463 -12.609 -18.485 1.00 75.94 242 GLY A N 1
ATOM 1781 C CA . GLY A 1 242 ? 22.283 -13.518 -19.283 1.00 75.94 242 GLY A CA 1
ATOM 1782 C C . GLY A 1 242 ? 23.789 -13.320 -19.090 1.00 75.94 242 GLY A C 1
ATOM 1783 O O . GLY A 1 242 ? 24.224 -12.706 -18.123 1.00 75.94 242 GLY A O 1
ATOM 1784 N N . THR A 1 243 ? 24.582 -13.899 -19.995 1.00 67.69 243 THR A N 1
ATOM 1785 C CA . THR A 1 243 ? 26.032 -13.664 -20.103 1.00 67.69 243 THR A CA 1
ATOM 1786 C C . THR A 1 243 ? 26.247 -12.545 -21.109 1.00 67.69 243 THR A C 1
ATOM 1788 O O . THR A 1 243 ? 26.136 -12.775 -22.317 1.00 67.69 243 THR A O 1
ATOM 1791 N N . SER A 1 244 ? 26.472 -11.331 -20.628 1.00 66.81 244 SER A N 1
ATOM 1792 C CA . SER A 1 244 ? 26.570 -10.160 -21.505 1.00 66.81 244 SER A CA 1
ATOM 1793 C C . SER A 1 244 ? 27.988 -9.992 -22.064 1.00 66.81 244 SER A C 1
ATOM 1795 O O . SER A 1 244 ? 28.945 -10.284 -21.359 1.00 66.81 244 SER A O 1
ATOM 1797 N N . ASP A 1 245 ? 28.139 -9.516 -23.309 1.00 74.06 245 ASP A N 1
ATOM 1798 C CA . ASP A 1 245 ? 29.452 -9.203 -23.924 1.00 74.06 245 ASP A CA 1
ATOM 1799 C C . ASP A 1 245 ? 29.763 -7.691 -23.939 1.00 74.06 245 ASP A C 1
ATOM 1801 O O . ASP A 1 245 ? 30.483 -7.158 -24.792 1.00 74.06 245 ASP A O 1
ATOM 1805 N N . HIS A 1 246 ? 29.177 -6.944 -23.000 1.00 75.50 246 HIS A N 1
ATOM 1806 C CA . HIS A 1 246 ? 29.244 -5.495 -23.064 1.00 75.50 246 HIS A CA 1
ATOM 1807 C C . HIS A 1 246 ? 30.648 -4.967 -22.755 1.00 75.50 246 HIS A C 1
ATOM 1809 O O . HIS A 1 246 ? 31.360 -5.411 -21.852 1.00 75.50 246 HIS A O 1
ATOM 1815 N N . GLN A 1 247 ? 31.014 -3.883 -23.434 1.00 76.31 247 GLN A N 1
ATOM 1816 C CA . GLN A 1 247 ? 32.203 -3.123 -23.066 1.00 76.31 247 GLN A CA 1
ATOM 1817 C C . GLN A 1 247 ? 32.057 -2.524 -21.661 1.00 76.31 247 GLN A C 1
ATOM 1819 O O . GLN A 1 247 ? 30.951 -2.306 -21.164 1.00 76.31 247 GLN A O 1
ATOM 1824 N N . GLY A 1 248 ? 33.186 -2.209 -21.025 1.00 74.94 248 GLY A N 1
ATOM 1825 C CA . GLY A 1 248 ? 33.171 -1.527 -19.735 1.00 74.94 248 GLY A CA 1
ATOM 1826 C C . GLY A 1 248 ? 32.379 -0.217 -19.802 1.00 74.94 248 GLY A C 1
ATOM 1827 O O . GLY A 1 248 ? 32.598 0.625 -20.676 1.00 74.94 248 GLY A O 1
ATOM 1828 N N . VAL A 1 249 ? 31.463 -0.028 -18.856 1.00 80.75 249 VAL A N 1
ATOM 1829 C CA . VAL A 1 249 ? 30.579 1.140 -18.807 1.00 80.75 249 VAL A CA 1
ATOM 1830 C C . VAL A 1 249 ? 31.113 2.117 -17.758 1.00 80.75 249 VAL A C 1
ATOM 1832 O O . VAL A 1 249 ? 31.398 1.737 -16.622 1.00 80.75 249 VAL A O 1
ATOM 1835 N N . ALA A 1 250 ? 31.212 3.403 -18.092 1.00 74.44 250 ALA A N 1
ATOM 1836 C CA . ALA A 1 250 ? 31.698 4.428 -17.166 1.00 74.44 250 ALA A CA 1
ATOM 1837 C C . ALA A 1 250 ? 30.751 4.668 -15.969 1.00 74.44 250 ALA A C 1
ATOM 1839 O O . ALA A 1 250 ? 29.565 4.342 -15.995 1.00 74.44 250 ALA A O 1
ATOM 1840 N N . ALA A 1 251 ? 31.262 5.258 -14.887 1.00 77.75 251 ALA A N 1
ATOM 1841 C CA . ALA A 1 251 ? 30.419 5.707 -13.779 1.00 77.75 251 ALA A CA 1
ATOM 1842 C C . ALA A 1 251 ? 29.438 6.808 -14.220 1.00 77.75 251 ALA A C 1
ATOM 1844 O O . ALA A 1 251 ? 29.770 7.621 -15.081 1.00 77.75 251 ALA A O 1
ATOM 1845 N N . LYS A 1 252 ? 28.271 6.889 -13.561 1.00 78.06 252 LYS A N 1
ATOM 1846 C CA . LYS A 1 252 ? 27.199 7.870 -13.830 1.00 78.06 252 LYS A CA 1
ATOM 1847 C C . LYS A 1 252 ? 26.546 7.729 -15.209 1.00 78.06 252 LYS A C 1
ATOM 1849 O O . LYS A 1 252 ? 25.930 8.677 -15.689 1.00 78.06 252 LYS A O 1
ATOM 1854 N N . SER A 1 253 ? 26.658 6.557 -15.827 1.00 72.31 253 SER A N 1
ATOM 1855 C CA . SER A 1 253 ? 25.890 6.225 -17.023 1.00 72.31 253 SER A CA 1
ATOM 1856 C C . SER A 1 253 ? 24.429 5.942 -16.676 1.00 72.31 253 SER A C 1
ATOM 1858 O O . SER A 1 253 ? 24.125 5.345 -15.640 1.00 72.31 253 SER A O 1
ATOM 1860 N N . LEU A 1 254 ? 23.541 6.370 -17.573 1.00 81.06 254 LEU A N 1
ATOM 1861 C CA . LEU A 1 254 ? 22.158 5.918 -17.627 1.00 81.06 254 LEU A CA 1
ATOM 1862 C C . LEU A 1 254 ? 22.133 4.580 -18.362 1.00 81.06 254 LEU A C 1
ATOM 1864 O O . LEU A 1 254 ? 22.602 4.502 -19.496 1.00 81.06 254 LEU A O 1
ATOM 1868 N N . ILE A 1 255 ? 21.581 3.560 -17.718 1.00 79.69 255 ILE A N 1
ATOM 1869 C CA . ILE A 1 255 ? 21.280 2.284 -18.358 1.00 79.69 255 ILE A CA 1
ATOM 1870 C C . ILE A 1 255 ? 19.761 2.188 -18.449 1.00 79.69 255 ILE A C 1
ATOM 1872 O O . ILE A 1 255 ? 19.067 2.279 -17.434 1.00 79.69 255 ILE A O 1
ATOM 1876 N N . ILE A 1 256 ? 19.271 2.065 -19.679 1.00 82.81 256 ILE A N 1
ATOM 1877 C CA . ILE A 1 256 ? 17.902 1.658 -19.985 1.00 82.81 256 ILE A CA 1
ATOM 1878 C C . ILE A 1 256 ? 18.043 0.249 -20.531 1.00 82.81 256 ILE A C 1
ATOM 1880 O O . ILE A 1 256 ? 18.793 0.050 -21.485 1.00 82.81 256 ILE A O 1
ATOM 1884 N N . SER A 1 257 ? 17.390 -0.703 -19.883 1.00 76.31 257 SER A N 1
ATOM 1885 C CA . SER A 1 257 ? 17.481 -2.109 -20.248 1.00 76.31 257 SER A CA 1
ATOM 1886 C C . SER A 1 257 ? 16.090 -2.689 -20.405 1.00 76.31 257 SER A C 1
ATOM 1888 O O . SER A 1 257 ? 15.196 -2.388 -19.603 1.00 76.31 257 SER A O 1
ATOM 1890 N N . ASN A 1 258 ? 15.934 -3.508 -21.437 1.00 77.38 258 ASN A N 1
ATOM 1891 C CA . ASN A 1 258 ? 14.855 -4.469 -21.510 1.00 77.38 258 ASN A CA 1
ATOM 1892 C C . ASN A 1 258 ? 15.390 -5.780 -20.928 1.00 77.38 258 ASN A C 1
ATOM 1894 O O . ASN A 1 258 ? 16.375 -6.317 -21.427 1.00 77.38 258 ASN A O 1
ATOM 1898 N N . VAL A 1 259 ? 14.797 -6.236 -19.827 1.00 75.19 259 VAL A N 1
ATOM 1899 C CA . VAL A 1 259 ? 15.293 -7.398 -19.067 1.00 75.19 259 VAL A CA 1
ATOM 1900 C C . VAL A 1 259 ? 14.624 -8.693 -19.559 1.00 75.19 259 VAL A C 1
ATOM 1902 O O . VAL A 1 259 ? 14.843 -9.762 -19.001 1.00 75.19 259 VAL A O 1
ATOM 1905 N N . THR A 1 260 ? 13.802 -8.632 -20.611 1.00 71.81 260 THR A N 1
ATOM 1906 C CA . THR A 1 260 ? 13.237 -9.827 -21.251 1.00 71.81 260 THR A CA 1
ATOM 1907 C C . THR A 1 260 ? 14.173 -10.366 -22.330 1.00 71.81 260 THR A C 1
ATOM 1909 O O . THR A 1 260 ? 14.714 -9.574 -23.098 1.00 71.81 260 THR A O 1
ATOM 1912 N N . ASP A 1 261 ? 14.298 -11.695 -22.422 1.00 65.50 261 ASP A N 1
ATOM 1913 C CA . ASP A 1 261 ? 15.278 -12.396 -23.273 1.00 65.50 261 ASP A CA 1
ATOM 1914 C C . ASP A 1 261 ? 15.240 -12.009 -24.772 1.00 65.50 261 ASP A C 1
ATOM 1916 O O . ASP A 1 261 ? 16.284 -12.036 -25.412 1.00 65.50 261 ASP A O 1
ATOM 1920 N N . ASP A 1 262 ? 14.090 -11.560 -25.288 1.00 69.81 262 ASP A N 1
ATOM 1921 C CA . ASP A 1 262 ? 13.845 -11.254 -26.715 1.00 69.81 262 ASP A CA 1
ATOM 1922 C C . ASP A 1 262 ? 13.184 -9.866 -26.889 1.00 69.81 262 ASP A C 1
ATOM 1924 O O . ASP A 1 262 ? 12.225 -9.646 -27.634 1.00 69.81 262 ASP A O 1
ATOM 1928 N N . GLY A 1 263 ? 13.583 -8.923 -26.037 1.00 72.19 263 GLY A N 1
ATOM 1929 C CA . GLY A 1 263 ? 12.900 -7.649 -25.901 1.00 72.19 263 GLY A CA 1
ATOM 1930 C C . GLY A 1 263 ? 13.490 -6.517 -26.740 1.00 72.19 263 GLY A C 1
ATOM 1931 O O . GLY A 1 263 ? 14.536 -5.976 -26.384 1.00 72.19 263 GLY A O 1
ATOM 1932 N N . ASP A 1 264 ? 12.761 -6.039 -27.750 1.00 79.00 264 ASP A N 1
ATOM 1933 C CA . ASP A 1 264 ? 13.126 -4.810 -28.470 1.00 79.00 264 ASP A CA 1
ATOM 1934 C C . ASP A 1 264 ? 13.141 -3.580 -27.543 1.00 79.00 264 ASP A C 1
ATOM 1936 O O . ASP A 1 264 ? 12.299 -3.425 -26.649 1.00 79.00 264 ASP A O 1
ATOM 1940 N N . MET A 1 265 ? 14.047 -2.634 -27.807 1.00 84.56 265 MET A N 1
ATOM 1941 C CA . MET A 1 265 ? 13.943 -1.266 -27.286 1.00 84.56 265 MET A CA 1
ATOM 1942 C C . MET A 1 265 ? 13.587 -0.301 -28.407 1.00 84.56 265 MET A C 1
ATOM 1944 O O . MET A 1 265 ? 14.291 -0.208 -29.410 1.00 84.56 265 MET A O 1
ATOM 1948 N N . LEU A 1 266 ? 12.523 0.475 -28.201 1.00 80.69 266 LEU A N 1
ATOM 1949 C CA . LEU A 1 266 ? 11.946 1.328 -29.231 1.00 80.69 266 LEU A CA 1
ATOM 1950 C C . LEU A 1 266 ? 11.836 2.786 -28.775 1.00 80.69 266 LEU A C 1
ATOM 1952 O O . LEU A 1 266 ? 11.222 3.097 -27.754 1.00 80.69 266 LEU A O 1
ATOM 1956 N N . PHE A 1 267 ? 12.377 3.697 -29.581 1.00 84.00 267 PHE A N 1
ATOM 1957 C CA . PHE A 1 267 ? 12.250 5.139 -29.396 1.00 84.00 267 PHE A CA 1
ATOM 1958 C C . PHE A 1 267 ? 11.266 5.702 -30.423 1.00 84.00 267 PHE A C 1
ATOM 1960 O O . PHE A 1 267 ? 11.553 5.773 -31.621 1.00 84.00 267 PHE A O 1
ATOM 1967 N N . LEU A 1 268 ? 10.098 6.114 -29.929 1.00 78.62 268 LEU A N 1
ATOM 1968 C CA . LEU A 1 268 ? 9.000 6.659 -30.723 1.00 78.62 268 LEU A CA 1
ATOM 1969 C C . LEU A 1 268 ? 8.896 8.179 -30.548 1.00 78.62 268 LEU A C 1
ATOM 1971 O O . LEU A 1 268 ? 9.050 8.696 -29.441 1.00 78.62 268 LEU A O 1
ATOM 1975 N N . VAL A 1 269 ? 8.539 8.894 -31.613 1.00 80.69 269 VAL A N 1
ATOM 1976 C CA . VAL A 1 269 ? 8.115 10.305 -31.558 1.00 80.69 269 VAL A CA 1
ATOM 1977 C C . VAL A 1 269 ? 6.716 10.464 -32.120 1.00 80.69 269 VAL A C 1
ATOM 1979 O O . VAL A 1 269 ? 6.301 9.681 -32.964 1.00 80.69 269 VAL A O 1
ATOM 1982 N N . SER A 1 270 ? 5.972 11.475 -31.672 1.00 77.44 270 SER A N 1
ATOM 1983 C CA . SER A 1 270 ? 4.671 11.778 -32.269 1.00 77.44 270 SER A CA 1
ATOM 1984 C C . SER A 1 270 ? 4.780 12.858 -33.340 1.00 77.44 270 SER A C 1
ATOM 1986 O O . SER A 1 270 ? 5.442 13.873 -33.127 1.00 77.44 270 SER A O 1
ATOM 1988 N N . ASP A 1 271 ? 4.093 12.665 -34.464 1.00 82.00 271 ASP A N 1
ATOM 1989 C CA . ASP A 1 271 ? 3.956 13.648 -35.550 1.00 82.00 271 ASP A CA 1
ATOM 1990 C C . ASP A 1 271 ? 2.667 14.490 -35.448 1.00 82.00 271 ASP A C 1
ATOM 1992 O O . ASP A 1 271 ? 2.300 15.194 -36.388 1.00 82.00 271 ASP A O 1
ATOM 1996 N N . GLY A 1 272 ? 1.974 14.432 -34.304 1.00 70.56 272 GLY A N 1
ATOM 1997 C CA . GLY A 1 272 ? 0.696 15.118 -34.091 1.00 70.56 272 GLY A CA 1
ATOM 1998 C C . GLY A 1 272 ? -0.543 14.275 -34.412 1.00 70.56 272 GLY A C 1
ATOM 1999 O O . GLY A 1 272 ? -1.653 14.804 -34.366 1.00 70.56 272 GLY A O 1
ATOM 2000 N N . GLY A 1 273 ? -0.384 12.978 -34.691 1.00 75.44 273 GLY A N 1
ATOM 2001 C CA . GLY A 1 273 ? -1.501 12.032 -34.804 1.00 75.44 273 GLY A CA 1
ATOM 2002 C C . GLY A 1 273 ? -1.101 10.557 -34.726 1.00 75.44 273 GLY A C 1
ATOM 2003 O O . GLY A 1 273 ? -1.924 9.730 -34.343 1.00 75.44 273 GLY A O 1
ATOM 2004 N N . ASN A 1 274 ? 0.158 10.238 -35.024 1.00 71.31 274 ASN A N 1
ATOM 2005 C CA . ASN A 1 274 ? 0.723 8.894 -34.992 1.00 71.31 274 ASN A CA 1
ATOM 2006 C C . ASN A 1 274 ? 1.981 8.851 -34.114 1.00 71.31 274 ASN A C 1
ATOM 2008 O O . ASN A 1 274 ? 2.531 9.891 -33.741 1.00 71.31 274 ASN A O 1
ATOM 2012 N N . SER A 1 275 ? 2.442 7.638 -33.806 1.00 78.88 275 SER A N 1
ATOM 2013 C CA . SER A 1 275 ? 3.781 7.374 -33.276 1.00 78.88 275 SER A CA 1
ATOM 2014 C C . SER A 1 275 ? 4.672 6.889 -34.418 1.00 78.88 275 SER A C 1
ATOM 2016 O O . SER A 1 275 ? 4.345 5.911 -35.084 1.00 78.88 275 SER A O 1
ATOM 2018 N N . LEU A 1 276 ? 5.781 7.582 -34.646 1.00 78.31 276 LEU A N 1
ATOM 2019 C CA . LEU A 1 276 ? 6.815 7.242 -35.613 1.00 78.31 276 LEU A CA 1
ATOM 2020 C C . LEU A 1 276 ? 8.007 6.633 -34.885 1.00 78.31 276 LEU A C 1
ATOM 2022 O O . LEU A 1 276 ? 8.488 7.184 -33.896 1.00 78.31 276 LEU A O 1
ATOM 2026 N N . GLU A 1 277 ? 8.501 5.521 -35.403 1.00 83.56 277 GLU A N 1
ATOM 2027 C CA . GLU A 1 277 ? 9.706 4.867 -34.919 1.00 83.56 277 GLU A CA 1
ATOM 2028 C C . GLU A 1 277 ? 10.959 5.579 -35.426 1.00 83.56 277 GLU A C 1
ATOM 2030 O O . GLU A 1 277 ? 11.205 5.673 -36.626 1.00 83.56 277 GLU A O 1
ATOM 2035 N N . MET A 1 278 ? 11.763 6.102 -34.500 1.00 82.06 278 MET A N 1
ATOM 2036 C CA . MET A 1 278 ? 13.027 6.755 -34.840 1.00 82.06 278 MET A CA 1
ATOM 2037 C C . MET A 1 278 ? 14.217 5.815 -34.731 1.00 82.06 278 MET A C 1
ATOM 2039 O O . MET A 1 278 ? 15.146 5.916 -35.532 1.00 82.06 278 MET A O 1
ATOM 2043 N N . LEU A 1 279 ? 14.206 4.951 -33.722 1.00 86.50 279 LEU A N 1
ATOM 2044 C CA . LEU A 1 279 ? 15.306 4.058 -33.404 1.00 86.50 279 LEU A CA 1
ATOM 2045 C C . LEU A 1 279 ? 14.750 2.808 -32.737 1.00 86.50 279 LEU A C 1
ATOM 2047 O O . LEU A 1 279 ? 14.031 2.918 -31.741 1.00 86.50 279 LEU A O 1
ATOM 2051 N N . ARG A 1 280 ? 15.113 1.649 -33.272 1.00 84.25 280 ARG A N 1
ATOM 2052 C CA . ARG A 1 280 ? 14.867 0.347 -32.661 1.00 84.25 280 ARG A CA 1
ATOM 2053 C C . ARG A 1 280 ? 16.184 -0.366 -32.442 1.00 84.25 280 ARG A C 1
ATOM 2055 O O . ARG A 1 280 ? 17.054 -0.343 -33.306 1.00 84.25 280 ARG A O 1
ATOM 2062 N N . PHE A 1 281 ? 16.301 -0.991 -31.286 1.00 85.56 281 PHE A N 1
ATOM 2063 C CA . PHE A 1 281 ? 17.303 -2.004 -31.012 1.00 85.56 281 PHE A CA 1
ATOM 2064 C C . PHE A 1 281 ? 16.576 -3.338 -30.976 1.00 85.56 281 PHE A C 1
ATOM 2066 O O . PHE A 1 281 ? 15.776 -3.556 -30.066 1.00 85.56 281 PHE A O 1
ATOM 2073 N N . ASP A 1 282 ? 16.808 -4.150 -32.000 1.00 83.75 282 ASP A N 1
ATOM 2074 C CA . ASP A 1 282 ? 16.259 -5.495 -32.133 1.00 83.75 282 ASP A CA 1
ATOM 2075 C C . ASP A 1 282 ? 17.271 -6.467 -31.527 1.00 83.75 282 ASP A C 1
ATOM 2077 O O . ASP A 1 282 ? 18.397 -6.622 -32.023 1.00 83.75 282 ASP A O 1
ATOM 2081 N N . ALA A 1 283 ? 16.895 -7.031 -30.383 1.00 81.62 283 ALA A N 1
ATOM 2082 C CA . ALA A 1 283 ? 17.767 -7.909 -29.618 1.00 81.62 283 ALA A CA 1
ATOM 2083 C C . ALA A 1 283 ? 17.925 -9.278 -30.299 1.00 81.62 283 ALA A C 1
ATOM 2085 O O . ALA A 1 283 ? 19.020 -9.843 -30.255 1.00 81.62 283 ALA A O 1
ATOM 2086 N N . ASP A 1 284 ? 16.890 -9.757 -30.996 1.00 81.56 284 ASP A N 1
ATOM 2087 C CA . ASP A 1 284 ? 16.843 -11.089 -31.609 1.00 81.56 284 ASP A CA 1
ATOM 2088 C C . ASP A 1 284 ? 17.885 -11.233 -32.722 1.00 81.56 284 ASP A C 1
ATOM 2090 O O . ASP A 1 284 ? 18.498 -12.291 -32.901 1.00 81.56 284 ASP A O 1
ATOM 2094 N N . VAL A 1 285 ? 18.100 -10.159 -33.487 1.00 83.19 285 VAL A N 1
ATOM 2095 C CA . VAL A 1 285 ? 19.067 -10.129 -34.598 1.00 83.19 285 VAL A CA 1
ATOM 2096 C C . VAL A 1 285 ? 20.276 -9.228 -34.347 1.00 83.19 285 VAL A C 1
ATOM 2098 O O . VAL A 1 285 ? 21.134 -9.102 -35.225 1.00 83.19 285 VAL A O 1
ATOM 2101 N N . ALA A 1 286 ? 20.372 -8.630 -33.157 1.00 82.00 286 ALA A N 1
ATOM 2102 C CA . ALA A 1 286 ? 21.421 -7.687 -32.770 1.00 82.00 286 ALA A CA 1
ATOM 2103 C C . ALA A 1 286 ? 21.574 -6.511 -33.757 1.00 82.00 286 ALA A C 1
ATOM 2105 O O . ALA A 1 286 ? 22.691 -6.108 -34.106 1.00 82.00 286 ALA A O 1
ATOM 2106 N N . THR A 1 287 ? 20.453 -5.952 -34.227 1.00 82.31 287 THR A N 1
ATOM 2107 C CA . THR A 1 287 ? 20.449 -4.795 -35.134 1.00 82.31 287 THR A CA 1
ATOM 2108 C C . THR A 1 287 ? 20.000 -3.521 -34.429 1.00 82.31 287 THR A C 1
ATOM 2110 O O . THR A 1 287 ? 19.227 -3.523 -33.474 1.00 82.31 287 THR A O 1
ATOM 2113 N N . ALA A 1 288 ? 20.518 -2.392 -34.913 1.00 85.75 288 ALA A N 1
ATOM 2114 C CA . ALA A 1 288 ? 20.037 -1.069 -34.552 1.00 85.75 288 ALA A CA 1
ATOM 2115 C C . ALA A 1 288 ? 19.502 -0.398 -35.817 1.00 85.75 288 ALA A C 1
ATOM 2117 O O . ALA A 1 288 ? 20.276 0.010 -36.689 1.00 85.75 288 ALA A O 1
ATOM 2118 N N . ASP A 1 289 ? 18.184 -0.284 -35.909 1.00 83.31 289 ASP A N 1
ATOM 2119 C CA . ASP A 1 289 ? 17.510 0.321 -37.047 1.00 83.31 289 ASP A CA 1
ATOM 2120 C C . ASP A 1 289 ? 17.228 1.794 -36.766 1.00 83.31 289 ASP A C 1
ATOM 2122 O O . ASP A 1 289 ? 16.701 2.167 -35.718 1.00 83.31 289 ASP A O 1
ATOM 2126 N N . LEU A 1 290 ? 17.581 2.654 -37.722 1.00 84.75 290 LEU A N 1
ATOM 2127 C CA . LEU A 1 290 ? 17.361 4.097 -37.653 1.00 84.75 290 LEU A CA 1
ATOM 2128 C C . LEU A 1 290 ? 16.377 4.530 -38.740 1.00 84.75 290 LEU A C 1
ATOM 2130 O O . LEU A 1 290 ? 16.665 4.407 -39.933 1.00 84.75 290 LEU A O 1
ATOM 2134 N N . GLY A 1 291 ? 15.248 5.106 -38.320 1.00 73.62 291 GLY A N 1
ATOM 2135 C CA . GLY A 1 291 ? 14.233 5.669 -39.213 1.00 73.62 291 GLY A CA 1
ATOM 2136 C C . GLY A 1 291 ? 13.351 4.628 -39.904 1.00 73.62 291 GLY A C 1
ATOM 2137 O O . GLY A 1 291 ? 13.097 4.744 -41.102 1.00 73.62 291 GLY A O 1
ATOM 2138 N N . PHE A 1 292 ? 12.863 3.620 -39.176 1.00 67.44 292 PHE A N 1
ATOM 2139 C CA . PHE A 1 292 ? 11.896 2.663 -39.717 1.00 67.44 292 PHE A CA 1
ATOM 2140 C C . PHE A 1 292 ? 10.659 3.399 -40.265 1.00 67.44 292 PHE A C 1
ATOM 2142 O O . PHE A 1 292 ? 10.091 4.272 -39.611 1.00 67.44 292 PHE A O 1
ATOM 2149 N N . ALA A 1 293 ? 10.271 3.087 -41.504 1.00 61.56 293 ALA A N 1
ATOM 2150 C CA . ALA A 1 293 ? 9.206 3.761 -42.262 1.00 61.56 293 ALA A CA 1
ATOM 2151 C C . ALA A 1 293 ? 9.400 5.271 -42.545 1.00 61.56 293 ALA A C 1
ATOM 2153 O O . ALA A 1 293 ? 8.568 5.872 -43.232 1.00 61.56 293 ALA A O 1
ATOM 2154 N N . ALA A 1 294 ? 10.502 5.891 -42.113 1.00 58.50 294 ALA A N 1
ATOM 2155 C CA . ALA A 1 294 ? 10.888 7.204 -42.606 1.00 58.50 294 ALA A CA 1
ATOM 2156 C C . ALA A 1 294 ? 11.472 7.033 -44.014 1.00 58.50 294 ALA A C 1
ATOM 2158 O O . ALA A 1 294 ? 12.417 6.279 -44.219 1.00 58.50 294 ALA A O 1
ATOM 2159 N N . LEU A 1 295 ? 10.937 7.753 -45.005 1.00 58.84 295 LEU A N 1
ATOM 2160 C CA . LEU A 1 295 ? 11.447 7.695 -46.385 1.00 58.84 295 LEU A CA 1
ATOM 2161 C C . LEU A 1 295 ? 12.946 8.045 -46.495 1.00 58.84 295 LEU A C 1
ATOM 2163 O O . LEU A 1 295 ? 13.556 7.782 -47.528 1.00 58.84 295 LEU A O 1
ATOM 2167 N N . ILE A 1 296 ? 13.507 8.705 -45.477 1.00 63.88 296 ILE A N 1
ATOM 2168 C CA . ILE A 1 296 ? 14.841 9.290 -45.490 1.00 63.88 296 ILE A CA 1
ATOM 2169 C C . ILE A 1 296 ? 15.474 9.186 -44.087 1.00 63.88 296 ILE A C 1
ATOM 2171 O O . ILE A 1 296 ? 15.078 9.913 -43.173 1.00 63.88 296 ILE A O 1
ATOM 2175 N N . THR A 1 297 ? 16.514 8.358 -43.941 1.00 68.12 297 THR A N 1
ATOM 2176 C CA . THR A 1 297 ? 17.418 8.365 -42.774 1.00 68.12 297 THR A CA 1
ATOM 2177 C C . THR A 1 297 ? 18.649 9.202 -43.116 1.00 68.12 297 THR A C 1
ATOM 2179 O O . THR A 1 297 ? 19.409 8.863 -44.026 1.00 68.12 297 THR A O 1
ATOM 2182 N N . LYS A 1 298 ? 18.842 10.324 -42.410 1.00 67.44 298 LYS A N 1
ATOM 2183 C CA . LYS A 1 298 ? 19.969 11.247 -42.626 1.00 67.44 298 LYS A CA 1
ATOM 2184 C C . LYS A 1 298 ? 21.004 11.098 -41.528 1.00 67.44 298 LYS A C 1
ATOM 2186 O O . LYS A 1 298 ? 20.743 11.463 -40.384 1.00 67.44 298 LYS A O 1
ATOM 2191 N N . PHE A 1 299 ? 22.207 10.677 -41.898 1.00 71.88 299 PHE A N 1
ATOM 2192 C CA . PHE A 1 299 ? 23.374 10.777 -41.032 1.00 71.88 299 PHE A CA 1
ATOM 2193 C C . PHE A 1 299 ? 24.136 12.049 -41.390 1.00 71.88 299 PHE A C 1
ATOM 2195 O O . PHE A 1 299 ? 24.748 12.149 -42.454 1.00 71.88 299 PHE A O 1
ATOM 2202 N N . MET A 1 300 ? 24.076 13.040 -40.504 1.00 64.38 300 MET A N 1
ATOM 2203 C CA . MET A 1 300 ? 24.816 14.290 -40.662 1.00 64.38 300 MET A CA 1
ATOM 2204 C C . MET A 1 300 ? 26.167 14.175 -39.953 1.00 64.38 300 MET A C 1
ATOM 2206 O O . MET A 1 300 ? 26.262 14.364 -38.741 1.00 64.38 300 MET A O 1
ATOM 2210 N N . ALA A 1 301 ? 27.221 13.870 -40.709 1.00 57.75 301 ALA A N 1
ATOM 2211 C CA . ALA A 1 301 ? 28.591 13.975 -40.222 1.00 57.75 301 ALA A CA 1
ATOM 2212 C C . ALA A 1 301 ? 29.062 15.423 -40.440 1.00 57.75 301 ALA A C 1
ATOM 2214 O O . ALA A 1 301 ? 29.507 15.796 -41.527 1.00 57.75 301 ALA A O 1
ATOM 2215 N N . ALA A 1 302 ? 28.908 16.259 -39.406 1.00 59.47 302 ALA A N 1
ATOM 2216 C CA . ALA A 1 302 ? 29.055 17.719 -39.481 1.00 59.47 302 ALA A CA 1
ATOM 2217 C C . ALA A 1 302 ? 28.053 18.392 -40.450 1.00 59.47 302 ALA A C 1
ATOM 2219 O O . ALA A 1 302 ? 27.220 17.740 -41.076 1.00 59.47 302 ALA A O 1
ATOM 2220 N N . SER A 1 303 ? 28.077 19.725 -40.547 1.00 63.28 303 SER A N 1
ATOM 2221 C CA . SER A 1 303 ? 27.069 20.512 -41.281 1.00 63.28 303 SER A CA 1
ATOM 2222 C C . SER A 1 303 ? 27.047 20.305 -42.805 1.00 63.28 303 SER A C 1
ATOM 2224 O O . SER A 1 303 ? 26.239 20.945 -43.477 1.00 63.28 303 SER A O 1
ATOM 2226 N N . THR A 1 304 ? 27.914 19.458 -43.370 1.00 61.47 304 THR A N 1
ATOM 2227 C CA . THR A 1 304 ? 28.127 19.380 -44.826 1.00 61.47 304 THR A CA 1
ATOM 2228 C C . THR A 1 304 ? 28.243 17.976 -45.418 1.00 61.47 304 THR A C 1
ATOM 2230 O O . THR A 1 304 ? 28.108 17.860 -46.633 1.00 61.47 304 THR A O 1
ATOM 2233 N N . THR A 1 305 ? 28.466 16.914 -44.632 1.00 58.09 305 THR A N 1
ATOM 2234 C CA . THR A 1 305 ? 28.573 15.550 -45.186 1.00 58.09 305 THR A CA 1
ATOM 2235 C C . THR A 1 305 ? 27.338 14.742 -44.821 1.00 58.09 305 THR A C 1
ATOM 2237 O O . THR A 1 305 ? 27.116 14.424 -43.652 1.00 58.09 305 THR A O 1
ATOM 2240 N N . LEU A 1 306 ? 26.531 14.427 -45.835 1.00 68.06 306 LEU A N 1
ATOM 2241 C CA . LEU A 1 306 ? 25.320 13.630 -45.694 1.00 68.06 306 LEU A CA 1
ATOM 2242 C C . LEU A 1 306 ? 25.589 12.210 -46.193 1.00 68.06 306 LEU A C 1
ATOM 2244 O O . LEU A 1 306 ? 25.884 12.015 -47.373 1.00 68.06 306 LEU A O 1
ATOM 2248 N N . ILE A 1 307 ? 25.465 11.226 -45.305 1.00 73.50 307 ILE A N 1
ATOM 2249 C CA . ILE A 1 307 ? 25.227 9.841 -45.722 1.00 73.50 307 ILE A CA 1
ATOM 2250 C C . ILE A 1 307 ? 23.712 9.648 -45.661 1.00 73.50 307 ILE A C 1
ATOM 2252 O O . ILE A 1 307 ? 23.105 9.824 -44.602 1.00 73.50 307 ILE A O 1
ATOM 2256 N N . GLU A 1 308 ? 23.094 9.347 -46.798 1.00 74.88 308 GLU A N 1
ATOM 2257 C CA . GLU A 1 308 ? 21.647 9.134 -46.905 1.00 74.88 308 GLU A CA 1
ATOM 2258 C C . GLU A 1 308 ? 21.377 7.772 -47.548 1.00 74.88 308 GLU A C 1
ATOM 2260 O O . GLU A 1 308 ? 22.125 7.299 -48.410 1.00 74.88 308 GLU A O 1
ATOM 2265 N N . GLY A 1 309 ? 20.328 7.108 -47.071 1.00 69.12 309 GLY A N 1
ATOM 2266 C CA . GLY A 1 309 ? 19.780 5.914 -47.698 1.00 69.12 309 GLY A CA 1
ATOM 2267 C C . GLY A 1 309 ? 18.566 6.292 -48.537 1.00 69.12 309 GLY A C 1
ATOM 2268 O O . GLY A 1 309 ? 17.672 6.960 -48.030 1.00 69.12 309 GLY A O 1
ATOM 2269 N N . ASN A 1 310 ? 18.500 5.864 -49.799 1.00 66.00 310 ASN A N 1
ATOM 2270 C CA . ASN A 1 310 ? 17.347 6.129 -50.681 1.00 66.00 310 ASN A CA 1
ATOM 2271 C C . ASN A 1 310 ? 16.407 4.913 -50.830 1.00 66.00 310 ASN A C 1
ATOM 2273 O O . ASN A 1 310 ? 15.750 4.749 -51.857 1.00 66.00 310 ASN A O 1
ATOM 2277 N N . GLY A 1 311 ? 16.424 4.002 -49.854 1.00 67.12 311 GLY A N 1
ATOM 2278 C CA . GLY A 1 311 ? 15.702 2.726 -49.896 1.00 67.12 311 GLY A CA 1
ATOM 2279 C C . GLY A 1 311 ? 16.327 1.652 -50.800 1.00 67.12 311 GLY A C 1
ATOM 2280 O O . GLY A 1 311 ? 15.942 0.493 -50.701 1.00 67.12 311 GLY A O 1
ATOM 2281 N N . THR A 1 312 ? 17.304 1.998 -51.649 1.00 75.31 312 THR A N 1
ATOM 2282 C CA . THR A 1 312 ? 18.013 1.039 -52.529 1.00 75.31 312 THR A CA 1
ATOM 2283 C C . THR A 1 312 ? 19.518 0.954 -52.273 1.00 75.31 312 THR A C 1
ATOM 2285 O O . THR A 1 312 ? 20.176 0.037 -52.757 1.00 75.31 312 THR A O 1
ATOM 2288 N N . GLY A 1 313 ? 20.075 1.884 -51.497 1.00 71.88 313 GLY A N 1
ATOM 2289 C CA . GLY A 1 313 ? 21.480 1.879 -51.106 1.00 71.88 313 GLY A CA 1
ATOM 2290 C C . GLY A 1 313 ? 21.849 3.081 -50.245 1.00 71.88 313 GLY A C 1
ATOM 2291 O O . GLY A 1 313 ? 21.046 4.000 -50.074 1.00 71.88 313 GLY A O 1
ATOM 2292 N N . LEU A 1 314 ? 23.073 3.056 -49.716 1.00 78.81 314 LEU A N 1
ATOM 2293 C CA . LEU A 1 314 ? 23.703 4.165 -49.000 1.00 78.81 314 LEU A CA 1
ATOM 2294 C C . LEU A 1 314 ? 24.577 4.968 -49.968 1.00 78.81 314 LEU A C 1
ATOM 2296 O O . LEU A 1 314 ? 25.356 4.390 -50.728 1.00 78.81 314 LEU A O 1
ATOM 2300 N N . GLY A 1 315 ? 24.467 6.293 -49.932 1.00 76.12 315 GLY A N 1
ATOM 2301 C CA . GLY A 1 315 ? 25.277 7.194 -50.749 1.00 76.12 315 GLY A CA 1
ATOM 2302 C C . GLY A 1 315 ? 25.802 8.385 -49.957 1.00 76.12 315 GLY A C 1
ATOM 2303 O O . GLY A 1 315 ? 25.215 8.785 -48.953 1.00 76.12 315 GLY A O 1
ATOM 2304 N N . PHE A 1 316 ? 26.906 8.964 -50.430 1.00 75.50 316 PHE A N 1
ATOM 2305 C CA . PHE A 1 316 ? 27.357 10.285 -49.997 1.00 75.50 316 PHE A CA 1
ATOM 2306 C C . PHE A 1 316 ? 26.661 11.332 -50.860 1.00 75.50 316 PHE A C 1
ATOM 2308 O O . PHE A 1 316 ? 26.884 11.403 -52.071 1.00 75.50 316 PHE A O 1
ATOM 2315 N N . PHE A 1 317 ? 25.805 12.134 -50.242 1.00 67.81 317 PHE A N 1
ATOM 2316 C CA . PHE A 1 317 ? 25.071 13.196 -50.914 1.00 67.81 317 PHE A CA 1
ATOM 2317 C C . PHE A 1 317 ? 25.693 14.547 -50.555 1.00 67.81 317 PHE A C 1
ATOM 2319 O O . PHE A 1 317 ? 26.226 14.741 -49.463 1.00 67.81 317 PHE A O 1
ATOM 2326 N N . ALA A 1 318 ? 25.650 15.485 -51.502 1.00 64.50 318 ALA A N 1
ATOM 2327 C CA . ALA A 1 318 ? 26.168 16.851 -51.366 1.00 64.50 318 ALA A CA 1
ATOM 2328 C C . ALA A 1 318 ? 27.693 17.015 -51.172 1.00 64.50 318 ALA A C 1
ATOM 2330 O O . ALA A 1 318 ? 28.172 18.147 -51.119 1.00 64.50 318 ALA A O 1
ATOM 2331 N N . THR A 1 319 ? 28.487 15.942 -51.162 1.00 60.25 319 THR A N 1
ATOM 2332 C CA . THR A 1 319 ? 29.941 16.060 -51.341 1.00 60.25 319 THR A CA 1
ATOM 2333 C C . THR A 1 319 ? 30.259 16.219 -52.823 1.00 60.25 319 THR A C 1
ATOM 2335 O O . THR A 1 319 ? 29.805 15.405 -53.631 1.00 60.25 319 THR A O 1
ATOM 2338 N N . THR A 1 320 ? 31.077 17.211 -53.196 1.00 65.19 320 THR A N 1
ATOM 2339 C CA . THR A 1 320 ? 31.796 17.167 -54.479 1.00 65.19 320 THR A CA 1
ATOM 2340 C C . THR A 1 320 ? 32.451 15.792 -54.549 1.00 65.19 320 THR A C 1
ATOM 2342 O O . THR A 1 320 ? 33.199 15.483 -53.616 1.00 65.19 320 THR A O 1
ATOM 2345 N N . PRO A 1 321 ? 32.161 14.946 -55.558 1.00 62.56 321 PRO A N 1
ATOM 2346 C CA . PRO A 1 321 ? 32.827 13.660 -55.672 1.00 62.56 321 PRO A CA 1
ATOM 2347 C C . PRO A 1 321 ? 34.322 13.916 -55.522 1.00 62.56 321 PRO A C 1
ATOM 2349 O O . PRO A 1 321 ? 34.872 14.722 -56.279 1.00 62.56 321 PRO A O 1
ATOM 2352 N N . ALA A 1 322 ? 34.968 13.314 -54.514 1.00 58.41 322 ALA A N 1
ATOM 2353 C CA . ALA A 1 322 ? 36.420 13.230 -54.522 1.00 58.41 322 ALA A CA 1
ATOM 2354 C C . ALA A 1 322 ? 36.726 12.645 -55.889 1.00 58.41 322 ALA A C 1
ATOM 2356 O O . ALA A 1 322 ? 36.198 11.567 -56.176 1.00 58.41 322 ALA A O 1
ATOM 2357 N N . ALA A 1 323 ? 37.380 13.436 -56.753 1.00 55.91 323 ALA A N 1
ATOM 2358 C CA . ALA A 1 323 ? 37.519 13.120 -58.162 1.00 55.91 323 ALA A CA 1
ATOM 2359 C C . ALA A 1 323 ? 37.792 11.625 -58.249 1.00 55.91 323 ALA A C 1
ATOM 2361 O O . ALA A 1 323 ? 38.787 11.163 -57.679 1.00 55.91 323 ALA A O 1
ATOM 2362 N N . GLN A 1 324 ? 36.862 10.865 -58.856 1.00 56.41 324 GLN A N 1
ATOM 2363 C CA . GLN A 1 324 ? 37.163 9.492 -59.249 1.00 56.41 324 GLN A CA 1
ATOM 2364 C C . GLN A 1 324 ? 38.573 9.579 -59.822 1.00 56.41 324 GLN A C 1
ATOM 2366 O O . GLN A 1 324 ? 38.780 10.532 -60.576 1.00 56.41 324 GLN A O 1
ATOM 2371 N N . PRO A 1 325 ? 39.547 8.735 -59.439 1.00 55.44 325 PRO A N 1
ATOM 2372 C CA . PRO A 1 325 ? 40.836 8.749 -60.104 1.00 55.44 325 PRO A CA 1
ATOM 2373 C C . PRO A 1 325 ? 40.529 8.542 -61.584 1.00 55.44 325 PRO A C 1
ATOM 2375 O O . PRO A 1 325 ? 40.263 7.428 -62.033 1.00 55.44 325 PRO A O 1
ATOM 2378 N N . THR A 1 326 ? 40.412 9.654 -62.309 1.00 53.00 326 THR A N 1
ATOM 2379 C CA . THR A 1 326 ? 39.999 9.704 -63.693 1.00 53.00 326 THR A CA 1
ATOM 2380 C C . THR A 1 326 ? 41.235 9.195 -64.346 1.00 53.00 326 THR A C 1
ATOM 2382 O O . THR A 1 326 ? 42.182 9.967 -64.454 1.00 53.00 326 THR A O 1
ATOM 2385 N N . SER A 1 327 ? 41.257 7.883 -64.589 1.00 54.53 327 SER A N 1
ATOM 2386 C CA . SER A 1 327 ? 42.245 7.192 -65.393 1.00 54.53 327 SER A CA 1
ATOM 2387 C C . SER A 1 327 ? 43.594 7.895 -65.323 1.00 54.53 327 SER A C 1
ATOM 2389 O O . SER A 1 327 ? 43.855 8.793 -66.129 1.00 54.53 327 SER A O 1
ATOM 2391 N N . VAL A 1 328 ? 44.474 7.496 -64.398 1.00 58.53 328 VAL A N 1
ATOM 2392 C CA . VAL A 1 328 ? 45.891 7.641 -64.735 1.00 58.53 328 VAL A CA 1
ATOM 2393 C C . VAL A 1 328 ? 45.985 6.958 -66.089 1.00 58.53 328 VAL A C 1
ATOM 2395 O O . VAL A 1 328 ? 45.758 5.751 -66.182 1.00 58.53 328 VAL A O 1
ATOM 2398 N N . ALA A 1 329 ? 46.123 7.746 -67.152 1.00 60.06 329 ALA A N 1
ATOM 2399 C CA . ALA A 1 329 ? 46.348 7.225 -68.474 1.00 60.06 329 ALA A CA 1
ATOM 2400 C C . ALA A 1 329 ? 47.751 6.647 -68.375 1.00 60.06 329 ALA A C 1
ATOM 2402 O O . ALA A 1 329 ? 48.743 7.330 -68.604 1.00 60.06 329 ALA A O 1
ATOM 2403 N N . VAL A 1 330 ? 47.831 5.412 -67.889 1.00 67.25 330 VAL A N 1
ATOM 2404 C CA . VAL A 1 330 ? 48.988 4.562 -68.071 1.00 67.25 330 VAL A CA 1
ATOM 2405 C C . VAL A 1 330 ? 48.994 4.280 -69.559 1.00 67.25 330 VAL A C 1
ATOM 2407 O O . VAL A 1 330 ? 48.404 3.316 -70.043 1.00 67.25 330 VAL A O 1
ATOM 2410 N N . ASP A 1 331 ? 49.576 5.208 -70.311 1.00 76.62 331 ASP A N 1
ATOM 2411 C CA . ASP A 1 331 ? 49.988 4.900 -71.659 1.00 76.62 331 ASP A CA 1
ATOM 2412 C C . ASP A 1 331 ? 51.055 3.798 -71.587 1.00 76.62 331 ASP A C 1
ATOM 2414 O O . ASP A 1 331 ? 51.673 3.530 -70.547 1.00 76.62 331 ASP A O 1
ATOM 2418 N N . ALA A 1 332 ? 51.245 3.094 -72.699 1.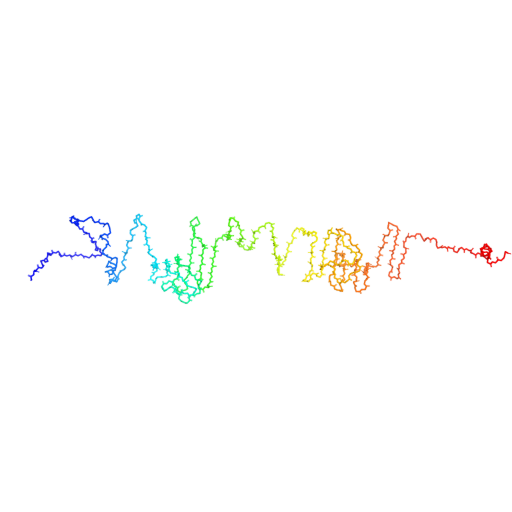00 80.62 332 ALA A N 1
ATOM 2419 C CA . ALA A 1 332 ? 52.210 2.004 -72.746 1.00 80.62 332 ALA A CA 1
ATOM 2420 C C . ALA A 1 332 ? 53.623 2.471 -72.337 1.00 80.62 332 ALA A C 1
ATOM 2422 O O . ALA A 1 332 ? 54.386 1.682 -71.787 1.00 80.62 332 ALA A O 1
ATOM 2423 N N . ALA A 1 333 ? 53.946 3.756 -72.535 1.00 77.75 333 ALA A N 1
ATOM 2424 C CA . ALA A 1 333 ? 55.213 4.357 -72.131 1.00 77.75 333 ALA A CA 1
ATOM 2425 C C . ALA A 1 333 ? 55.350 4.485 -70.604 1.00 77.75 333 ALA A C 1
ATOM 2427 O O . ALA A 1 333 ? 56.403 4.155 -70.063 1.00 77.75 333 ALA A O 1
ATOM 2428 N N . GLY A 1 334 ? 54.296 4.891 -69.897 1.00 81.81 334 GLY A N 1
ATOM 2429 C CA . GLY A 1 334 ? 54.256 4.961 -68.438 1.00 81.81 334 GLY A CA 1
ATOM 2430 C C . GLY A 1 334 ? 54.357 3.582 -67.791 1.00 81.81 334 GLY A C 1
ATOM 2431 O O . GLY A 1 334 ? 55.085 3.417 -66.811 1.00 81.81 334 GLY A O 1
ATOM 2432 N N . ILE A 1 335 ? 53.707 2.569 -68.378 1.00 85.62 335 ILE A N 1
ATOM 2433 C CA . ILE A 1 335 ? 53.846 1.173 -67.928 1.00 85.62 335 ILE A CA 1
ATOM 2434 C C . ILE A 1 335 ? 55.268 0.659 -68.196 1.00 85.62 335 ILE A C 1
ATOM 2436 O O . ILE A 1 335 ? 55.881 0.084 -67.297 1.00 85.62 335 ILE A O 1
ATOM 2440 N N . HIS A 1 336 ? 55.824 0.891 -69.392 1.00 84.12 336 HIS A N 1
ATOM 2441 C CA . HIS A 1 336 ? 57.188 0.465 -69.742 1.00 84.12 336 HIS A CA 1
ATOM 2442 C C . HIS A 1 336 ? 58.225 1.115 -68.826 1.00 84.12 336 HIS A C 1
ATOM 2444 O O . HIS A 1 336 ? 59.049 0.417 -68.245 1.00 84.12 336 HIS A O 1
ATOM 2450 N N . ALA A 1 337 ? 58.144 2.429 -68.605 1.00 80.75 337 ALA A N 1
ATOM 2451 C CA . ALA A 1 337 ? 59.049 3.144 -67.708 1.00 80.75 337 ALA A CA 1
ATOM 2452 C C . ALA A 1 337 ? 58.965 2.626 -66.262 1.00 80.75 337 ALA A C 1
ATOM 2454 O O . ALA A 1 337 ? 60.000 2.460 -65.610 1.00 80.75 337 ALA A O 1
ATOM 2455 N N . ALA A 1 338 ? 57.763 2.312 -65.766 1.00 82.19 338 ALA A N 1
ATOM 2456 C CA . ALA A 1 338 ? 57.590 1.721 -64.441 1.00 82.19 338 ALA A CA 1
ATOM 2457 C C . ALA A 1 338 ? 58.209 0.313 -64.350 1.00 82.19 338 ALA A C 1
ATOM 2459 O O . ALA A 1 338 ? 58.933 0.023 -63.398 1.00 82.19 338 ALA A O 1
ATOM 2460 N N . LEU A 1 339 ? 57.991 -0.542 -65.354 1.00 86.69 339 LEU A N 1
ATOM 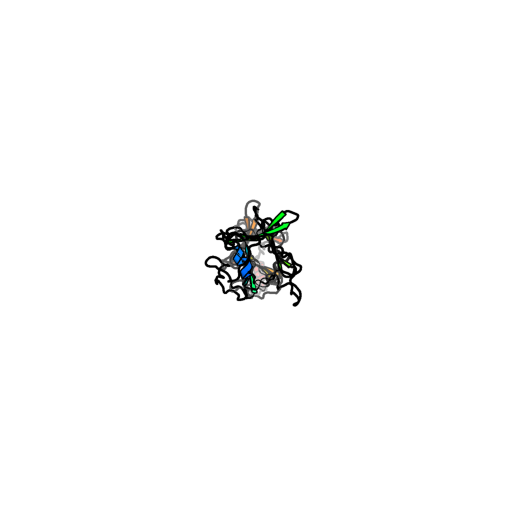2461 C CA . LEU A 1 339 ? 58.543 -1.902 -65.401 1.00 86.69 339 LEU A CA 1
ATOM 2462 C C . LEU A 1 339 ? 60.076 -1.910 -65.522 1.00 86.69 339 LEU A C 1
ATOM 2464 O O . LEU A 1 339 ? 60.732 -2.720 -64.865 1.00 86.69 339 LEU A O 1
ATOM 2468 N N . VAL A 1 340 ? 60.646 -0.994 -66.312 1.00 88.25 340 VAL A N 1
ATOM 2469 C CA . VAL A 1 340 ? 62.100 -0.797 -66.445 1.00 88.25 340 VAL A CA 1
ATOM 2470 C C . VAL A 1 340 ? 62.708 -0.297 -65.137 1.00 88.25 340 VAL A C 1
ATOM 2472 O O . VAL A 1 340 ? 63.726 -0.820 -64.693 1.00 88.25 340 VAL A O 1
ATOM 2475 N N . THR A 1 341 ? 62.073 0.677 -64.475 1.00 86.50 341 THR A N 1
ATOM 2476 C CA . THR A 1 341 ? 62.561 1.227 -63.194 1.00 86.50 341 THR A CA 1
ATOM 2477 C C . THR A 1 341 ? 62.538 0.181 -62.079 1.00 86.50 341 THR A C 1
ATOM 2479 O O . THR A 1 341 ? 63.416 0.168 -61.219 1.00 86.50 341 THR A O 1
ATOM 2482 N N . LEU A 1 342 ? 61.565 -0.731 -62.113 1.00 84.69 342 LEU A N 1
ATOM 2483 C CA . LEU A 1 342 ? 61.486 -1.872 -61.199 1.00 84.69 342 LEU A CA 1
ATOM 2484 C C . LEU A 1 342 ? 62.424 -3.034 -61.585 1.00 84.69 342 LEU A C 1
ATOM 2486 O O . LEU A 1 342 ? 62.482 -4.024 -60.859 1.00 84.69 342 LEU A O 1
ATOM 2490 N N . GLY A 1 343 ? 63.150 -2.940 -62.706 1.00 81.06 343 GLY A N 1
ATOM 2491 C CA . GLY A 1 343 ? 64.085 -3.969 -63.178 1.00 81.06 343 GLY A CA 1
ATOM 2492 C C . GLY A 1 343 ? 63.419 -5.249 -63.691 1.00 81.06 343 GLY A C 1
ATOM 2493 O O . GLY A 1 343 ? 64.085 -6.273 -63.829 1.00 81.06 343 GLY A O 1
ATOM 2494 N N . LEU A 1 344 ? 62.111 -5.212 -63.955 1.00 83.38 344 LEU A N 1
ATOM 2495 C CA . LEU A 1 344 ? 61.334 -6.372 -64.403 1.00 83.38 344 LEU A CA 1
ATOM 2496 C C . LEU A 1 344 ? 61.493 -6.628 -65.904 1.00 83.38 344 LEU A C 1
ATOM 2498 O O . LEU A 1 344 ? 61.371 -7.766 -66.354 1.00 83.38 344 LEU A O 1
ATOM 2502 N N . ILE A 1 345 ? 61.782 -5.574 -66.669 1.00 89.19 345 ILE A N 1
ATOM 2503 C CA . ILE A 1 345 ? 62.142 -5.639 -68.087 1.00 89.19 345 ILE A CA 1
ATOM 2504 C C . ILE A 1 345 ? 63.357 -4.744 -68.345 1.00 89.19 345 ILE A C 1
ATOM 2506 O O . ILE A 1 345 ? 63.649 -3.830 -67.574 1.00 89.19 345 ILE A O 1
ATOM 2510 N N . THR A 1 346 ? 64.076 -5.004 -69.432 1.00 79.81 346 THR A N 1
ATOM 2511 C CA . THR A 1 346 ? 65.151 -4.123 -69.910 1.00 79.81 346 THR A CA 1
ATOM 2512 C C . THR A 1 346 ? 64.569 -3.011 -70.783 1.00 79.81 346 THR A C 1
ATOM 2514 O O . THR A 1 346 ? 63.561 -3.228 -71.454 1.00 79.81 346 THR A O 1
ATOM 2517 N N . ALA A 1 347 ? 65.176 -1.821 -70.694 1.00 79.12 347 ALA A N 1
ATOM 2518 C CA . ALA A 1 347 ? 64.717 -0.596 -71.353 1.00 79.12 347 ALA A CA 1
ATOM 2519 C C . ALA A 1 347 ? 64.606 -0.729 -72.872 1.00 79.12 347 ALA A C 1
ATOM 2521 O O . ALA A 1 347 ? 65.566 -1.253 -73.483 1.00 79.12 347 ALA A O 1
#

Radius of gyration: 50.08 Å; chains: 1; bounding box: 123×41×157 Å

Organism: NCBI:txid412755

Secondary structure (DSSP, 8-state):
---------------S-------SPPPSSS---TTTTS-S-HHHHHHHHTTSSS---------SS---PPTT--EEESSS--EEEEEESS-B-TT---TTTS-SS-----B-TTEEEEEE-STT--EEEEEEETTEEEEEEEEETTTTEEEESTT-S-EEEEETTEEEEEEETTEEE--S-SS---SSS-----TTS-----S---PPTT-EEEESTT--EEEEE-SS-B-TT---TTTS-SS--PPPBPTT-EEEEE-STT--EEEEEE-SSSEEEEEEEETTTTEEEESTT-S-EEEEETTTEEEEE-SS-EEEESSPP----------HHHHHHHHHHTTSS--

pLDDT: mean 71.75, std 14.02, range [34.41, 91.31]

Sequence (347 aa):
MTSLQSSGVIHVANEKHHYYRQDSAPGGGTPLNVGDLWSDTTTNLVKRCTNSSTPTFLSIEGGTAPLILNDDVLLKGGDDGDWVAVLNSAGLAADDELTDVIEGTSDHQGTAANSFILSNITDDGDMLFLVSDGGNSKEFLFADADVARLTLGWGMTSLEFGLGGAKEMIYTTGAMAFQQATAISTTTGHLNLSPNGKVVITKGVRINNNQVFGLGNNEDGVIFMRTTVLAADDELTNVIVGTSDHQGVAAKSLIISNVTDDGDMLFLVSDGGNSLEMLRFDADVATADLGFAALITKFMAASTTLIEGNGTGLGFFATTPAAQPTSVAVDAAGIHAALVTLGLITA

Foldseek 3Di:
DDDDDPPDDPPPDPPPDDDPDPPDDPDDDDPPDPCPVVPVPPVPVVVVVVVDPDDDDDDPDDDPDDDDDDAPDWDFDDPVRQKIKGQHQQWAAAQRDDPPHDEDRDRDHTGDGRDIGIGGHDDQDKDFDWDDDPNDTWTQWIQGRVVRDIDGTVVHQWDFDDDPNHTQWIDGVPDTDRPDDPDPDDPDDDPDPDDPDDDDDPDDDDDDAPDWDADDPQSQKTKHFHAAKAAAQRDDPSQDDDRDRDHIGHHRDIRIDRRDPFDKDFDWDDPPPDTFTAWIQGNVVRDIDGGVVNCWDWDDPDPAWTFIDNVPDTDTPRDPPPPPPPDPPCDVVVVVVVCCVVVVDPD